Protein AF-A0A1H1TU53-F1 (afdb_monomer_lite)

Secondary structure (DSSP, 8-state):
--------SSSSSSS-----HHHHHHHHHHHHHHHHHT-----SPEEEEEEE---EEEEE-TTS-EEEEEGGG--HHHHHHH--EEEEEEEEEEEPTTS-EEEES--BPPTT-EEEEEEEEEEEEEEEEEETTEEEEEEEEEEEEEEEEEEEESSS--BTT-HHHHHHHHHTTSEEEEEEEEEESEE-HHHHHH-PPPEE-SHHHHHHHHHHHHHHHHHTSSTT-EE--EEEEEEE--SS----------S---GGGS---TT--SS-SS---SSHHHHHHHHHHHHHHHHHHHTT-HHHHHHHHHHHHHH-TTS--HHHHHHHHHTHHHHTSTT-THHHHHHHHHHHHHGGGS-HHHHHHHHH-

Structure (mmCIF, N/CA/C/O backbone):
data_AF-A0A1H1TU53-F1
#
_entry.id   AF-A0A1H1TU53-F1
#
loop_
_atom_site.group_PDB
_atom_site.id
_atom_site.type_symbol
_atom_site.label_atom_id
_atom_site.label_alt_id
_atom_site.label_comp_id
_atom_site.label_asym_id
_atom_site.label_entity_id
_atom_site.label_seq_id
_atom_site.pdbx_PDB_ins_code
_atom_site.Cartn_x
_atom_site.Cartn_y
_atom_site.Cartn_z
_atom_site.occupancy
_atom_site.B_iso_or_equiv
_atom_site.auth_seq_id
_atom_site.auth_comp_id
_atom_site.auth_asym_id
_atom_site.auth_atom_id
_atom_site.pdbx_PDB_model_num
ATOM 1 N N . MET A 1 1 ? -52.330 48.643 56.976 1.00 35.38 1 MET A N 1
ATOM 2 C CA . MET A 1 1 ? -51.936 49.938 56.385 1.00 35.38 1 MET A CA 1
ATOM 3 C C . MET A 1 1 ? -50.598 49.732 55.679 1.00 35.38 1 MET A C 1
ATOM 5 O O . MET A 1 1 ? -49.654 49.400 56.372 1.00 35.38 1 MET A O 1
ATOM 9 N N . LYS A 1 2 ? -50.580 49.863 54.337 1.00 38.69 2 LYS A N 1
ATOM 10 C CA . LYS A 1 2 ? -49.426 49.897 53.396 1.00 38.69 2 LYS A CA 1
ATOM 11 C C . LYS A 1 2 ? -48.473 48.678 53.421 1.00 38.69 2 LYS A C 1
ATOM 13 O O . LYS A 1 2 ? -47.707 48.522 54.353 1.00 38.69 2 LYS A O 1
ATOM 18 N N . VAL A 1 3 ? -48.587 47.684 52.532 1.00 36.22 3 VAL A N 1
ATOM 19 C CA . VAL A 1 3 ? -48.431 47.655 51.053 1.00 36.22 3 VAL A CA 1
ATOM 20 C C . VAL A 1 3 ? -46.979 47.840 50.589 1.00 36.22 3 VAL A C 1
ATOM 22 O O . VAL A 1 3 ? -46.420 48.921 50.713 1.00 36.22 3 VAL A O 1
ATOM 25 N N . SER A 1 4 ? -46.492 46.772 49.946 1.00 40.59 4 SER A N 1
ATOM 26 C CA . SER A 1 4 ? -45.508 46.718 48.858 1.00 40.59 4 SER A CA 1
ATOM 27 C C . SER A 1 4 ? -44.054 47.085 49.162 1.00 40.59 4 SER A C 1
ATOM 29 O O . SER A 1 4 ? -43.669 48.243 49.094 1.00 40.59 4 SER A O 1
ATOM 31 N N . ASN A 1 5 ? -43.223 46.050 49.306 1.00 36.94 5 ASN A N 1
ATOM 32 C CA . ASN A 1 5 ? -41.992 45.949 48.523 1.00 36.94 5 ASN A CA 1
ATOM 33 C C . ASN A 1 5 ? -41.773 44.486 48.129 1.00 36.94 5 ASN A C 1
ATOM 35 O O . ASN A 1 5 ? -41.249 43.665 48.878 1.00 36.94 5 ASN A O 1
ATOM 39 N N . TYR A 1 6 ? -42.287 44.204 46.934 1.00 37.59 6 TYR A N 1
ATOM 40 C CA . TYR A 1 6 ? -42.022 43.049 46.093 1.00 37.59 6 TYR A CA 1
ATOM 41 C C . TYR A 1 6 ? -40.504 42.773 46.034 1.00 37.59 6 TYR A C 1
ATOM 43 O O . TYR A 1 6 ? -39.703 43.689 45.887 1.00 37.59 6 TYR A O 1
ATOM 51 N N . LEU A 1 7 ? -40.050 41.541 46.267 1.00 37.34 7 LEU A N 1
ATOM 52 C CA . LEU A 1 7 ? -40.177 40.433 45.313 1.00 37.34 7 LEU A CA 1
ATOM 53 C C . LEU A 1 7 ? -39.449 40.758 43.991 1.00 37.34 7 LEU A C 1
ATOM 55 O O . LEU A 1 7 ? -40.060 40.763 42.928 1.00 37.34 7 LEU A O 1
ATOM 59 N N . LEU A 1 8 ? -38.149 41.076 44.052 1.00 37.06 8 LEU A N 1
ATOM 60 C CA . LEU A 1 8 ? -37.332 41.244 42.841 1.00 37.06 8 LEU A CA 1
ATOM 61 C C . LEU A 1 8 ? -35.862 40.812 42.978 1.00 37.06 8 LEU A C 1
ATOM 63 O O . LEU A 1 8 ? -35.022 41.309 42.237 1.00 37.06 8 LEU A O 1
ATOM 67 N N . LEU A 1 9 ? -35.509 39.904 43.897 1.00 34.53 9 LEU A N 1
ATOM 68 C CA . LEU A 1 9 ? -34.105 39.467 43.998 1.00 34.53 9 LEU A CA 1
ATOM 69 C C . LEU A 1 9 ? -33.881 38.000 44.405 1.00 34.53 9 LEU A C 1
ATOM 71 O O . LEU A 1 9 ? -32.812 37.662 44.897 1.00 34.53 9 LEU A O 1
ATOM 75 N N . ILE A 1 10 ? -34.862 37.113 44.191 1.00 38.19 10 ILE A N 1
ATOM 76 C CA . ILE A 1 10 ? -34.692 35.651 44.364 1.00 38.19 10 ILE A CA 1
ATOM 77 C C . ILE A 1 10 ? -35.381 34.895 43.210 1.00 38.19 10 ILE A C 1
ATOM 79 O O . ILE A 1 10 ? -36.158 33.976 43.424 1.00 38.19 10 ILE A O 1
ATOM 83 N N . CYS A 1 11 ? -35.140 35.314 41.961 1.00 33.88 11 CYS A N 1
ATOM 84 C CA . CYS A 1 11 ? -35.613 34.587 40.767 1.00 33.88 11 CYS A CA 1
ATOM 85 C C . CYS A 1 11 ? -34.622 34.580 39.584 1.00 33.88 11 CYS A C 1
ATOM 87 O O . CYS A 1 11 ? -35.011 34.239 38.475 1.00 33.88 11 CYS A O 1
ATOM 89 N N . LEU A 1 12 ? -33.341 34.922 39.783 1.00 36.09 12 LEU A N 1
ATOM 90 C CA . LEU A 1 12 ? -32.371 35.049 38.676 1.00 36.09 12 LEU A CA 1
ATOM 91 C C . LEU A 1 12 ? -31.122 34.156 38.783 1.00 36.09 12 LEU A C 1
ATOM 93 O O . LEU A 1 12 ? -30.101 34.455 38.178 1.00 36.09 12 LEU A O 1
ATOM 97 N N . LEU A 1 13 ? -31.202 33.026 39.493 1.00 33.31 13 LEU A N 1
ATOM 98 C CA . LEU A 1 13 ? -30.146 31.994 39.454 1.00 33.31 13 LEU A CA 1
ATOM 99 C C . LEU A 1 13 ? -30.653 30.587 39.096 1.00 33.31 13 LEU A C 1
ATOM 101 O O . LEU A 1 13 ? -29.908 29.620 39.194 1.00 33.31 13 LEU A O 1
ATOM 105 N N . PHE A 1 14 ? -31.892 30.471 38.609 1.00 40.78 14 PHE A N 1
ATOM 106 C CA . PHE A 1 14 ? -32.462 29.209 38.123 1.00 40.78 14 PHE A CA 1
ATOM 107 C C . PHE A 1 14 ? -33.013 29.323 36.701 1.00 40.78 14 PHE A C 1
ATOM 109 O O . PHE A 1 14 ? -34.122 28.886 36.424 1.00 40.78 14 PHE A O 1
ATOM 116 N N . THR A 1 15 ? -32.232 29.863 35.766 1.00 34.25 15 THR A N 1
ATOM 117 C CA . THR A 1 15 ? -32.489 29.612 34.342 1.00 34.25 15 THR A CA 1
ATOM 118 C C . THR A 1 15 ? -31.195 29.553 33.544 1.00 34.25 15 THR A C 1
ATOM 120 O O . THR A 1 15 ? -30.488 30.545 33.410 1.00 34.25 15 THR A O 1
ATOM 123 N N . ALA A 1 16 ? -30.994 28.387 32.929 1.00 32.09 16 ALA A N 1
ATOM 124 C CA . ALA A 1 16 ? -30.308 28.202 31.656 1.00 32.09 16 ALA A CA 1
ATOM 125 C C . ALA A 1 16 ? -28.767 28.240 31.631 1.00 32.09 16 ALA A C 1
ATOM 127 O O . ALA A 1 16 ? -28.181 28.934 30.809 1.00 32.09 16 ALA A O 1
ATOM 128 N N . CYS A 1 17 ? -28.117 27.299 32.323 1.00 28.28 17 CYS A N 1
ATOM 129 C CA . CYS A 1 17 ? -27.159 26.475 31.576 1.00 28.28 17 CYS A CA 1
ATOM 130 C C . CYS A 1 17 ? -27.985 25.437 30.813 1.00 28.28 17 CYS A C 1
ATOM 132 O O . CYS A 1 17 ? -28.323 24.373 31.330 1.00 28.28 17 CYS A O 1
ATOM 134 N N . LYS A 1 18 ? -28.416 25.805 29.601 1.00 33.94 18 LYS A N 1
ATOM 135 C CA . LYS A 1 18 ? -28.985 24.841 28.664 1.00 33.94 18 LYS A CA 1
ATOM 136 C C . LYS A 1 18 ? -27.944 23.746 28.455 1.00 33.94 18 LYS A C 1
ATOM 138 O O . LYS A 1 18 ? -26.827 24.008 28.022 1.00 33.94 18 LYS A O 1
ATOM 143 N N . ILE A 1 19 ? -28.365 22.519 28.726 1.00 36.88 19 ILE A N 1
ATOM 144 C CA . ILE A 1 19 ? -27.787 21.268 28.236 1.00 36.88 19 ILE A CA 1
ATOM 145 C C . ILE A 1 19 ? -27.957 21.263 26.702 1.00 36.88 19 ILE A C 1
ATOM 147 O O . ILE A 1 19 ? -28.770 20.528 26.153 1.00 36.88 19 ILE A O 1
ATOM 151 N N . SER A 1 20 ? -27.281 22.173 25.994 1.00 35.00 20 SER A N 1
ATOM 152 C CA . SER A 1 20 ? -27.392 22.330 24.535 1.00 35.00 20 SER A CA 1
ATOM 153 C C . SER A 1 20 ? -26.190 21.797 23.761 1.00 35.00 20 SER A C 1
ATOM 155 O O . SER A 1 20 ? -26.293 21.678 22.544 1.00 35.00 20 SER A O 1
ATOM 157 N N . ASP A 1 21 ? -25.105 21.403 24.433 1.00 36.72 21 ASP A N 1
ATOM 158 C CA . ASP A 1 21 ? -23.928 20.841 23.752 1.00 36.72 21 ASP A CA 1
ATOM 159 C C . ASP A 1 21 ? -23.977 19.319 23.570 1.00 36.72 21 ASP A C 1
ATOM 161 O O . ASP A 1 21 ? -23.420 18.809 22.600 1.00 36.72 21 ASP A O 1
ATOM 165 N N . LEU A 1 22 ? -24.710 18.571 24.406 1.00 35.25 22 LEU A N 1
ATOM 166 C CA . LEU A 1 22 ? -24.886 17.128 24.169 1.00 35.25 22 LEU A CA 1
ATOM 167 C C . LEU A 1 22 ? -25.863 16.830 23.018 1.00 35.25 22 LEU A C 1
ATOM 169 O O . LEU A 1 22 ? -25.665 15.866 22.283 1.00 35.25 22 LEU A O 1
ATOM 173 N N . GLY A 1 23 ? -26.907 17.650 22.844 1.00 35.22 23 GLY A N 1
ATOM 174 C CA . GLY A 1 23 ? -27.915 17.462 21.793 1.00 35.22 23 GLY A CA 1
ATOM 175 C C . GLY A 1 23 ? -27.411 17.854 20.404 1.00 35.22 23 GLY A C 1
ATOM 176 O O . GLY A 1 23 ? -27.584 17.094 19.456 1.00 35.22 23 GLY A O 1
ATOM 177 N N . LYS A 1 24 ? -26.708 18.992 20.298 1.00 38.12 24 LYS A N 1
ATOM 178 C CA . LYS A 1 24 ? -26.148 19.464 19.024 1.00 38.12 24 LYS A CA 1
ATOM 179 C C . LYS A 1 24 ? -25.066 18.539 18.482 1.00 38.12 24 LYS A C 1
ATOM 181 O O . LYS A 1 24 ? -25.071 18.263 17.288 1.00 38.12 24 LYS A O 1
ATOM 186 N N . ASN A 1 25 ? -24.178 18.020 19.333 1.00 45.41 25 ASN A N 1
ATOM 187 C CA . ASN A 1 25 ? -23.147 17.078 18.890 1.00 45.41 25 ASN A CA 1
ATOM 188 C C . ASN A 1 25 ? -23.748 15.751 18.431 1.00 45.41 25 ASN A C 1
ATOM 190 O O . ASN A 1 25 ? -23.282 15.182 17.452 1.00 45.41 25 ASN A O 1
ATOM 194 N N . LYS A 1 26 ? -24.809 15.273 19.090 1.00 43.31 26 LYS A N 1
ATOM 195 C CA . LYS A 1 26 ? -25.491 14.043 18.683 1.00 43.31 26 LYS A CA 1
ATOM 196 C C . LYS A 1 26 ? -26.173 14.193 17.322 1.00 43.31 26 LYS A C 1
ATOM 198 O O . LYS A 1 26 ? -25.959 13.356 16.461 1.00 43.31 26 LYS A O 1
ATOM 203 N N . GLU A 1 27 ? -26.897 15.288 17.108 1.00 45.22 27 GLU A N 1
ATOM 204 C CA . GLU A 1 27 ? -27.596 15.573 15.848 1.00 45.22 27 GLU A CA 1
ATOM 205 C C . GLU A 1 27 ? -26.614 15.884 14.699 1.00 45.22 27 GLU A C 1
ATOM 207 O O . GLU A 1 27 ? -26.811 15.453 13.566 1.00 45.22 27 GLU A O 1
ATOM 212 N N . THR A 1 28 ? -25.496 16.560 14.994 1.00 52.59 28 THR A N 1
ATOM 213 C CA . THR A 1 28 ? -24.420 16.818 14.017 1.00 52.59 28 THR A CA 1
ATOM 214 C C . THR A 1 28 ? -23.680 15.531 13.650 1.00 52.59 28 THR A C 1
ATOM 216 O O . THR A 1 28 ? -23.445 15.280 12.473 1.00 52.59 28 THR A O 1
ATOM 219 N N . ASN A 1 29 ? -23.367 14.678 14.630 1.00 48.69 29 ASN A N 1
ATOM 220 C CA . ASN A 1 29 ? -22.737 13.381 14.383 1.00 48.69 29 ASN A CA 1
ATOM 221 C C . ASN A 1 29 ? -23.677 12.438 13.627 1.00 48.69 29 ASN A C 1
ATOM 223 O O . ASN A 1 29 ? -23.231 11.773 12.702 1.00 48.69 29 ASN A O 1
ATOM 227 N N . GLU A 1 30 ? -24.967 12.398 13.971 1.00 53.59 30 GLU A N 1
ATOM 228 C CA . GLU A 1 30 ? -25.973 11.615 13.244 1.00 53.59 30 GLU A CA 1
ATOM 229 C C . GLU A 1 30 ? -26.106 12.088 11.786 1.00 53.59 30 GLU A C 1
ATOM 231 O O . GLU A 1 30 ? -26.095 11.247 10.891 1.00 53.59 30 GLU A O 1
ATOM 236 N N . ARG A 1 31 ? -26.095 13.404 11.521 1.00 51.16 31 ARG A N 1
ATOM 237 C CA . ARG A 1 31 ? -26.086 13.955 10.150 1.00 51.16 31 ARG A CA 1
ATOM 238 C C . ARG A 1 31 ? -24.804 13.643 9.378 1.00 51.16 31 ARG A C 1
ATOM 240 O O . ARG A 1 31 ? -24.892 13.218 8.234 1.00 51.16 31 ARG A O 1
ATOM 247 N N . ILE A 1 32 ? -23.628 13.780 9.996 1.00 51.81 32 ILE A N 1
ATOM 248 C CA . ILE A 1 32 ? -22.341 13.394 9.385 1.00 51.81 32 ILE A CA 1
ATOM 249 C C . ILE A 1 32 ? -22.321 11.886 9.073 1.00 51.81 32 ILE A C 1
ATOM 251 O O . ILE A 1 32 ? -21.794 11.464 8.046 1.00 51.81 32 ILE A O 1
ATOM 255 N N . LEU A 1 33 ? -22.927 11.059 9.931 1.00 49.84 33 LEU A N 1
ATOM 256 C CA . LEU A 1 33 ? -23.045 9.611 9.740 1.00 49.84 33 LEU A CA 1
ATOM 257 C C . LEU A 1 33 ? -24.066 9.237 8.651 1.00 49.84 33 LEU A C 1
ATOM 259 O O . LEU A 1 33 ? -23.836 8.274 7.917 1.00 49.84 33 LEU A O 1
ATOM 263 N N . GLU A 1 34 ? -25.168 9.977 8.517 1.00 49.62 34 GLU A N 1
ATOM 264 C CA . GLU A 1 34 ? -26.114 9.842 7.401 1.00 49.62 34 GLU A CA 1
ATOM 265 C C . GLU A 1 34 ? -25.482 10.268 6.071 1.00 49.62 34 GLU A C 1
ATOM 267 O O . GLU A 1 34 ? -25.544 9.508 5.105 1.00 49.62 34 GLU A O 1
ATOM 272 N N . GLU A 1 35 ? -24.780 11.405 6.041 1.00 44.88 35 GLU A N 1
ATOM 273 C CA . GLU A 1 35 ? -24.018 11.870 4.875 1.00 44.88 35 GLU A CA 1
ATOM 274 C C . GLU A 1 35 ? -22.863 10.912 4.520 1.00 44.88 35 GLU A C 1
ATOM 276 O O . GLU A 1 35 ? -22.517 10.740 3.349 1.00 44.88 35 GLU A O 1
ATOM 281 N N . ALA A 1 36 ? -22.311 10.189 5.494 1.00 39.53 36 ALA A N 1
ATOM 282 C CA . ALA A 1 36 ? -21.305 9.162 5.245 1.00 39.53 36 ALA A CA 1
ATOM 283 C C . ALA A 1 36 ? -21.837 7.848 4.692 1.00 39.53 36 ALA A C 1
ATOM 285 O O . ALA A 1 36 ? -21.137 7.208 3.908 1.00 39.53 36 ALA A O 1
ATOM 286 N N . LYS A 1 37 ? -23.077 7.458 5.017 1.00 40.56 37 LYS A N 1
ATOM 287 C CA . LYS A 1 37 ? -23.748 6.351 4.312 1.00 40.56 37 LYS A CA 1
ATOM 288 C C . LYS A 1 37 ? -23.890 6.647 2.814 1.00 40.56 37 LYS A C 1
ATOM 290 O O . LYS A 1 37 ? -23.933 5.714 2.015 1.00 40.56 37 LYS A O 1
ATOM 295 N N . THR A 1 38 ? -23.917 7.924 2.422 1.00 33.91 38 THR A N 1
ATOM 296 C CA . THR A 1 38 ? -23.906 8.359 1.016 1.00 33.91 38 THR A CA 1
ATOM 297 C C . THR A 1 38 ? -22.529 8.333 0.340 1.00 33.91 38 THR A C 1
ATOM 299 O O . THR A 1 38 ? -22.475 8.417 -0.887 1.00 33.91 38 THR A O 1
ATOM 302 N N . TYR A 1 39 ? -21.423 8.088 1.056 1.00 37.84 39 TYR A N 1
ATOM 303 C CA . TYR A 1 39 ? -20.133 7.770 0.429 1.00 37.84 39 TYR A CA 1
ATOM 304 C C . TYR A 1 39 ? -20.067 6.282 0.065 1.00 37.84 39 TYR A C 1
ATOM 306 O O . TYR A 1 39 ? -19.397 5.478 0.707 1.00 37.84 39 TYR A O 1
ATOM 314 N N . LYS A 1 40 ? -20.731 5.922 -1.037 1.00 41.97 40 LYS A N 1
ATOM 315 C CA . LYS A 1 40 ? -20.676 4.591 -1.676 1.00 41.97 40 LYS A CA 1
ATOM 316 C C . LYS A 1 40 ? -19.281 4.176 -2.186 1.00 41.97 40 LYS A C 1
ATOM 318 O O . LYS A 1 40 ? -19.138 3.074 -2.704 1.00 41.97 40 LYS A O 1
ATOM 323 N N . ASN A 1 41 ? -18.269 5.034 -2.039 1.00 42.66 41 ASN A N 1
ATOM 324 C CA . ASN A 1 41 ? -16.966 4.907 -2.683 1.00 42.66 41 ASN A CA 1
ATOM 325 C C . ASN A 1 41 ? -15.839 5.043 -1.646 1.00 42.66 41 ASN A C 1
ATOM 327 O O . ASN A 1 41 ? -15.214 6.100 -1.533 1.00 42.66 41 ASN A O 1
ATOM 331 N N . PHE A 1 42 ? -15.543 3.982 -0.889 1.00 50.44 42 PHE A N 1
ATOM 332 C CA . PHE A 1 42 ? -14.233 3.882 -0.245 1.00 50.44 42 PHE A CA 1
ATOM 333 C C . PHE A 1 42 ? -13.173 3.830 -1.358 1.00 50.44 42 PHE A C 1
ATOM 335 O O . PHE A 1 42 ? -13.062 2.850 -2.086 1.00 50.44 42 PHE A O 1
ATOM 342 N N . ARG A 1 43 ? -12.428 4.928 -1.546 1.00 56.34 43 ARG A N 1
ATOM 343 C CA . ARG A 1 43 ? -11.408 5.072 -2.609 1.00 56.34 43 ARG A CA 1
ATOM 344 C C . ARG A 1 43 ? -10.002 4.645 -2.164 1.00 56.34 43 ARG A C 1
ATOM 346 O O . ARG A 1 43 ? -9.029 4.872 -2.891 1.00 56.34 43 ARG A O 1
ATOM 353 N N . GLY A 1 44 ? -9.892 4.075 -0.965 1.00 69.38 44 GLY A N 1
ATOM 354 C CA . GLY A 1 44 ? -8.648 3.591 -0.375 1.00 69.38 44 GLY A CA 1
ATOM 355 C C . GLY A 1 44 ? -8.294 2.167 -0.804 1.00 69.38 44 GLY A C 1
ATOM 356 O O . GLY A 1 44 ? -8.997 1.537 -1.588 1.00 69.38 44 GLY A O 1
ATOM 357 N N . TYR A 1 45 ? -7.173 1.665 -0.291 1.00 82.19 45 TYR A N 1
ATOM 358 C CA . TYR A 1 45 ? -6.833 0.247 -0.396 1.00 82.19 45 TYR A CA 1
ATOM 359 C C . TYR A 1 45 ? -7.605 -0.538 0.662 1.00 82.19 45 TYR A C 1
ATOM 361 O O . TYR A 1 45 ? -7.578 -0.176 1.835 1.00 82.19 45 TYR A O 1
ATOM 369 N N . GLU A 1 46 ? -8.269 -1.606 0.244 1.00 86.00 46 GLU A N 1
ATOM 370 C CA . GLU A 1 46 ? -8.955 -2.547 1.120 1.00 86.00 46 GLU A CA 1
ATOM 371 C C . GLU A 1 46 ? -7.964 -3.632 1.562 1.00 86.00 46 GLU A C 1
ATOM 373 O O . GLU A 1 46 ? -7.294 -4.230 0.708 1.00 86.00 46 GLU A O 1
ATOM 378 N N . PRO A 1 47 ? -7.836 -3.903 2.871 1.00 88.94 47 PRO A N 1
ATOM 379 C CA . PRO A 1 47 ? -7.006 -4.995 3.351 1.00 88.94 47 PRO A CA 1
ATOM 380 C C . PRO A 1 47 ? -7.608 -6.329 2.904 1.00 88.94 47 PRO A C 1
ATOM 382 O O . PRO A 1 47 ? -8.814 -6.548 3.019 1.00 88.94 47 PRO A O 1
ATOM 385 N N . VAL A 1 48 ? -6.759 -7.230 2.416 1.00 90.19 48 VAL A N 1
ATOM 386 C CA . VAL A 1 48 ? -7.137 -8.602 2.050 1.00 90.19 48 VAL A CA 1
ATOM 387 C C . VAL A 1 48 ? -6.364 -9.590 2.889 1.00 90.19 48 VAL A C 1
ATOM 389 O O . VAL A 1 48 ? -5.277 -9.261 3.369 1.00 90.19 48 VAL A O 1
ATOM 392 N N . ASP A 1 49 ? -6.902 -10.794 3.049 1.00 89.75 49 ASP A N 1
ATOM 393 C CA . ASP A 1 49 ? -6.155 -11.869 3.690 1.00 89.75 49 ASP A CA 1
ATOM 394 C C . ASP A 1 49 ? -4.836 -12.083 2.928 1.00 89.75 49 ASP A C 1
ATOM 396 O O . ASP A 1 49 ? -4.854 -12.116 1.691 1.00 89.75 49 ASP A O 1
ATOM 400 N N . PRO A 1 50 ? -3.690 -12.150 3.626 1.00 90.19 50 PRO A N 1
ATOM 401 C CA . PRO A 1 50 ? -2.401 -12.218 2.961 1.00 90.19 50 PRO A CA 1
ATOM 402 C C . PRO A 1 50 ? -2.258 -13.481 2.115 1.00 90.19 50 PRO A C 1
ATOM 404 O O . PRO A 1 50 ? -2.469 -14.595 2.593 1.00 90.19 50 PRO A O 1
ATOM 407 N N . VAL A 1 51 ? -1.862 -13.302 0.857 1.00 89.06 51 VAL A N 1
ATOM 408 C CA . VAL A 1 51 ? -1.588 -14.401 -0.079 1.00 89.06 51 VAL A CA 1
ATOM 409 C C . VAL A 1 51 ? -0.197 -14.221 -0.670 1.00 89.06 51 VAL A C 1
ATOM 411 O O . VAL A 1 51 ? 0.226 -13.092 -0.928 1.00 89.06 51 VAL A O 1
ATOM 414 N N . GLU A 1 52 ? 0.524 -15.325 -0.877 1.00 83.19 52 GLU A N 1
ATOM 415 C CA . GLU A 1 52 ? 1.838 -15.303 -1.524 1.00 83.19 52 GLU A CA 1
ATOM 416 C C . GLU A 1 52 ? 1.786 -14.602 -2.884 1.00 83.19 52 GLU A C 1
ATOM 418 O O . GLU A 1 52 ? 0.854 -14.772 -3.672 1.00 83.19 52 GLU A O 1
ATOM 423 N N . PHE A 1 53 ? 2.798 -13.777 -3.142 1.00 85.12 53 PHE A N 1
ATOM 424 C CA . PHE A 1 53 ? 2.969 -13.123 -4.426 1.00 85.12 53 PHE A CA 1
ATOM 425 C C . PHE A 1 53 ? 3.965 -13.919 -5.273 1.00 85.12 53 PHE A C 1
ATOM 427 O O . PHE A 1 53 ? 5.148 -13.990 -4.945 1.00 85.12 53 PHE A O 1
ATOM 434 N N . GLU A 1 54 ? 3.471 -14.517 -6.357 1.00 77.75 54 GLU A N 1
ATOM 435 C CA . GLU A 1 54 ? 4.239 -15.441 -7.205 1.00 77.75 54 GLU A CA 1
ATOM 436 C C . GLU A 1 54 ? 4.652 -14.844 -8.560 1.00 77.75 54 GLU A C 1
ATOM 438 O O . GLU A 1 54 ? 5.190 -15.554 -9.408 1.00 77.75 54 GLU A O 1
ATOM 443 N N . ASP A 1 55 ? 4.417 -13.547 -8.793 1.00 76.50 55 ASP A N 1
ATOM 444 C CA . ASP A 1 55 ? 4.761 -12.944 -10.082 1.00 76.50 55 ASP A CA 1
ATOM 445 C C . ASP A 1 55 ? 6.269 -12.649 -10.174 1.00 76.50 55 ASP A C 1
ATOM 447 O O . ASP A 1 55 ? 6.960 -12.375 -9.185 1.00 76.50 55 ASP A O 1
ATOM 451 N N . LYS A 1 56 ? 6.778 -12.652 -11.408 1.00 76.81 56 LYS A N 1
ATOM 452 C CA . LYS A 1 56 ? 8.137 -12.198 -11.712 1.00 76.81 56 LYS A CA 1
ATOM 453 C C . LYS A 1 56 ? 8.198 -10.674 -11.693 1.00 76.81 56 LYS A C 1
ATOM 455 O O . LYS A 1 56 ? 7.282 -10.012 -12.179 1.00 76.81 56 LYS A O 1
ATOM 460 N N . ILE A 1 57 ? 9.300 -10.127 -11.192 1.00 77.62 57 ILE A N 1
ATOM 461 C CA . ILE A 1 57 ? 9.532 -8.684 -11.125 1.00 77.62 57 ILE A CA 1
ATOM 462 C C . ILE A 1 57 ? 10.780 -8.283 -11.910 1.00 77.62 57 ILE A C 1
ATOM 464 O O . ILE A 1 57 ? 11.707 -9.076 -12.088 1.00 77.62 57 ILE A O 1
ATOM 468 N N . LEU A 1 58 ? 10.784 -7.043 -12.391 1.00 72.50 58 LEU A N 1
ATOM 469 C CA . LEU A 1 58 ? 11.940 -6.427 -13.030 1.00 72.50 58 LEU A CA 1
ATOM 470 C C . LEU A 1 58 ? 12.855 -5.851 -11.947 1.00 72.50 58 LEU A C 1
ATOM 472 O O . LEU A 1 58 ? 12.395 -5.079 -11.106 1.00 72.50 58 LEU A O 1
ATOM 476 N N . ILE A 1 59 ? 14.132 -6.220 -11.973 1.00 72.19 59 ILE A N 1
ATOM 477 C CA . ILE A 1 59 ? 15.162 -5.694 -11.072 1.00 72.19 59 ILE A CA 1
ATOM 478 C C . ILE A 1 59 ? 16.354 -5.190 -11.884 1.00 72.19 59 ILE A C 1
ATOM 480 O O . ILE A 1 59 ? 16.689 -5.764 -12.920 1.00 72.19 59 ILE A O 1
ATOM 484 N N . ALA A 1 60 ? 16.995 -4.121 -11.417 1.00 69.00 60 ALA A N 1
ATOM 485 C CA . ALA A 1 60 ? 18.276 -3.680 -11.953 1.00 69.00 60 ALA A CA 1
ATOM 486 C C . ALA A 1 60 ? 19.394 -4.531 -11.336 1.00 69.00 60 ALA A C 1
ATOM 488 O O . ALA A 1 60 ? 19.415 -4.722 -10.121 1.00 69.00 60 ALA A O 1
ATOM 489 N N . ASN A 1 61 ? 20.291 -5.061 -12.163 1.00 66.94 61 ASN A N 1
ATOM 490 C CA . ASN A 1 61 ? 21.478 -5.771 -11.695 1.00 66.94 61 ASN A CA 1
ATOM 491 C C . ASN A 1 61 ? 22.658 -4.804 -11.469 1.00 66.94 61 ASN A C 1
ATOM 493 O O . ASN A 1 61 ? 22.614 -3.642 -11.875 1.00 66.94 61 ASN A O 1
ATOM 497 N N . ASP A 1 62 ? 23.751 -5.312 -10.895 1.00 63.66 62 ASP A N 1
ATOM 498 C CA . ASP A 1 62 ? 24.985 -4.552 -10.609 1.00 63.66 62 ASP A CA 1
ATOM 499 C C . ASP A 1 62 ? 25.686 -3.983 -11.863 1.00 63.66 62 ASP A C 1
ATOM 501 O O . ASP A 1 62 ? 26.657 -3.237 -11.765 1.00 63.66 62 ASP A O 1
ATOM 505 N N . GLN A 1 63 ? 25.213 -4.349 -13.0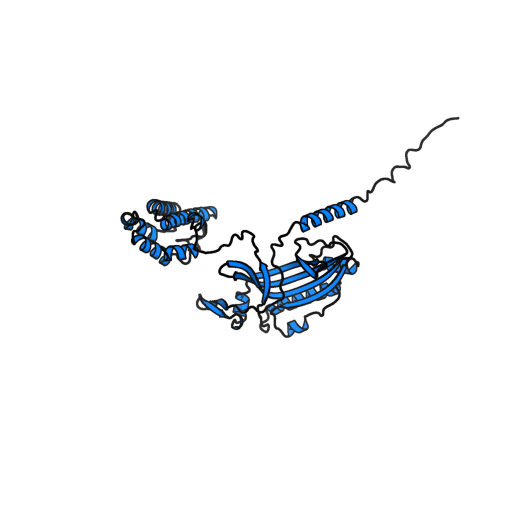56 1.00 66.81 63 GLN A N 1
ATOM 506 C CA . GLN A 1 63 ? 25.708 -3.902 -14.361 1.00 66.81 63 GLN A CA 1
ATOM 507 C C . GLN A 1 63 ? 24.726 -2.921 -15.028 1.00 66.81 63 GLN A C 1
ATOM 509 O O . GLN A 1 63 ? 24.775 -2.733 -16.244 1.00 66.81 63 GLN A O 1
ATOM 514 N N . ASN A 1 64 ? 23.806 -2.328 -14.256 1.00 63.72 64 ASN A N 1
ATOM 515 C CA . ASN A 1 64 ? 22.754 -1.409 -14.708 1.00 63.72 64 ASN A CA 1
ATOM 516 C C . ASN A 1 64 ? 21.820 -1.976 -15.798 1.00 63.72 64 ASN A C 1
ATOM 518 O O . ASN A 1 64 ? 21.162 -1.226 -16.514 1.00 63.72 64 ASN A O 1
ATOM 522 N N . SER A 1 65 ? 21.724 -3.298 -15.923 1.00 63.62 65 SER A N 1
ATOM 523 C CA . SER A 1 65 ? 20.797 -3.971 -16.836 1.00 63.62 65 SER A CA 1
ATOM 524 C C . SER A 1 65 ? 19.538 -4.418 -16.090 1.00 63.62 65 SER A C 1
ATOM 526 O O . SER A 1 65 ? 19.614 -4.893 -14.956 1.00 63.62 65 SER A O 1
ATOM 528 N N . ILE A 1 66 ? 18.370 -4.299 -16.725 1.00 73.75 66 ILE A N 1
ATOM 529 C CA . ILE A 1 66 ? 17.098 -4.761 -16.154 1.00 73.75 66 ILE A CA 1
ATOM 530 C C . ILE A 1 66 ? 16.914 -6.247 -16.475 1.00 73.75 66 ILE A C 1
ATOM 532 O O . ILE A 1 66 ? 16.898 -6.640 -17.641 1.00 73.75 66 ILE A O 1
ATOM 536 N N . ILE A 1 67 ? 16.732 -7.073 -15.445 1.00 78.25 67 ILE A N 1
ATOM 537 C CA . ILE A 1 67 ? 16.464 -8.509 -15.576 1.00 78.25 67 ILE A CA 1
ATOM 538 C C . ILE A 1 67 ? 15.127 -8.877 -14.930 1.00 78.25 67 ILE A C 1
ATOM 540 O O . ILE A 1 67 ? 14.717 -8.301 -13.924 1.00 78.25 67 ILE A O 1
ATOM 544 N N . LEU A 1 68 ? 14.441 -9.865 -15.507 1.00 79.12 68 LEU A N 1
ATOM 545 C CA . LEU A 1 68 ? 13.204 -10.415 -14.959 1.00 79.12 68 LEU A CA 1
ATOM 546 C C . LEU A 1 68 ? 13.533 -11.585 -14.023 1.00 79.12 68 LEU A C 1
ATOM 548 O O . LEU A 1 68 ? 14.076 -12.598 -14.469 1.00 79.12 68 LEU A O 1
ATOM 552 N N . LYS A 1 69 ? 13.175 -11.472 -12.743 1.00 81.06 69 LYS A N 1
ATOM 553 C CA . LYS A 1 69 ? 13.477 -12.479 -11.718 1.00 81.06 69 LYS A CA 1
ATOM 554 C C . LYS A 1 69 ? 12.228 -12.868 -10.932 1.00 81.06 69 LYS A C 1
ATOM 556 O O . LYS A 1 69 ? 11.344 -12.051 -10.690 1.00 81.06 69 LYS A O 1
ATOM 561 N N . ASP A 1 70 ? 12.138 -14.143 -10.570 1.00 83.56 70 ASP A N 1
ATOM 562 C CA . ASP A 1 70 ? 11.077 -14.649 -9.696 1.00 83.56 70 ASP A CA 1
ATOM 563 C C . ASP A 1 70 ? 11.269 -14.110 -8.270 1.00 83.56 70 ASP A C 1
ATOM 565 O O . ASP A 1 70 ? 12.394 -14.117 -7.763 1.00 83.56 70 ASP A O 1
ATOM 569 N N . MET A 1 71 ? 10.182 -13.672 -7.623 1.00 82.00 71 MET A N 1
ATOM 570 C CA . MET A 1 71 ? 10.192 -13.152 -6.251 1.00 82.00 71 MET A CA 1
ATOM 571 C C . MET A 1 71 ? 10.886 -14.107 -5.266 1.00 82.00 71 MET A C 1
ATOM 573 O O . MET A 1 71 ? 11.614 -13.664 -4.380 1.00 82.00 71 MET A O 1
ATOM 577 N N . LYS A 1 72 ? 10.718 -15.424 -5.442 1.00 82.19 72 LYS A N 1
ATOM 578 C CA . LYS A 1 72 ? 11.296 -16.456 -4.563 1.00 82.19 72 LYS A CA 1
ATOM 579 C C . LYS A 1 72 ? 12.815 -16.597 -4.717 1.00 82.19 72 LYS A C 1
ATOM 581 O O . LYS A 1 72 ? 13.456 -17.195 -3.856 1.00 82.19 72 LYS A O 1
ATOM 586 N N . LEU A 1 73 ? 13.389 -16.074 -5.803 1.00 84.88 73 LEU A N 1
ATOM 587 C CA . LEU A 1 73 ? 14.826 -16.129 -6.090 1.00 84.88 73 LEU A CA 1
ATOM 588 C C . LEU A 1 73 ? 15.567 -14.859 -5.670 1.00 84.88 73 LEU A C 1
ATOM 590 O O . LEU A 1 73 ? 16.795 -14.806 -5.791 1.00 84.88 73 LEU A O 1
ATOM 594 N N . LEU A 1 74 ? 14.846 -13.825 -5.236 1.00 85.56 74 LEU A N 1
ATOM 595 C CA . LEU A 1 74 ? 15.458 -12.575 -4.818 1.00 85.56 74 LEU A CA 1
ATOM 596 C C . LEU A 1 74 ? 16.236 -12.761 -3.518 1.00 85.56 74 LEU A C 1
ATOM 598 O O . LEU A 1 74 ? 15.788 -13.427 -2.580 1.00 85.56 74 LEU A O 1
ATOM 602 N N . ASN A 1 75 ? 17.407 -12.142 -3.462 1.00 87.81 75 ASN A N 1
ATOM 603 C CA . ASN A 1 75 ? 18.125 -11.969 -2.219 1.00 87.81 75 ASN A CA 1
ATOM 604 C C . ASN A 1 75 ? 17.459 -10.862 -1.383 1.00 87.81 75 ASN A C 1
ATOM 606 O O . ASN A 1 75 ? 16.559 -10.143 -1.820 1.00 87.81 75 ASN A O 1
ATOM 610 N N . ARG A 1 76 ? 17.903 -10.734 -0.137 1.00 87.62 76 ARG A N 1
ATOM 611 C CA . ARG A 1 76 ? 17.319 -9.802 0.826 1.00 87.62 76 ARG A CA 1
ATOM 612 C C . ARG A 1 76 ? 17.411 -8.336 0.387 1.00 87.62 76 ARG A C 1
ATOM 614 O O . ARG A 1 76 ? 16.444 -7.602 0.575 1.00 87.62 76 ARG A O 1
ATOM 621 N N . GLU A 1 77 ? 18.539 -7.915 -0.171 1.00 87.50 77 GLU A N 1
ATOM 622 C CA . GLU A 1 77 ? 18.752 -6.534 -0.617 1.00 87.50 77 GLU A CA 1
ATOM 623 C C . GLU A 1 77 ? 17.864 -6.201 -1.816 1.00 87.50 77 GLU A C 1
ATOM 625 O O . GLU A 1 77 ? 17.200 -5.168 -1.814 1.00 87.50 77 GLU A O 1
ATOM 630 N N . GLU A 1 78 ? 17.753 -7.121 -2.778 1.00 88.62 78 GLU A N 1
ATOM 631 C CA . GLU A 1 78 ? 16.836 -7.006 -3.915 1.00 88.62 78 GLU A CA 1
ATOM 632 C C . GLU A 1 78 ? 15.375 -6.902 -3.442 1.00 88.62 78 GLU A C 1
ATOM 634 O O . GLU A 1 78 ? 14.629 -6.057 -3.937 1.00 88.62 78 GLU A O 1
ATOM 639 N N . ILE A 1 79 ? 14.962 -7.704 -2.448 1.00 90.31 79 ILE A N 1
ATOM 640 C CA . ILE A 1 79 ? 13.615 -7.600 -1.860 1.00 90.31 79 ILE A CA 1
ATOM 641 C C . ILE A 1 79 ? 13.429 -6.234 -1.199 1.00 90.31 79 ILE A C 1
ATOM 643 O O . ILE A 1 79 ? 12.422 -5.573 -1.432 1.00 90.31 79 ILE A O 1
ATOM 647 N N . LEU A 1 80 ? 14.375 -5.777 -0.378 1.00 90.38 80 LEU A N 1
ATOM 648 C CA . LEU A 1 80 ? 14.257 -4.483 0.298 1.00 90.38 80 LEU A CA 1
ATOM 649 C C . LEU A 1 80 ? 14.248 -3.304 -0.684 1.00 90.38 80 LEU A C 1
ATOM 651 O O . LEU A 1 80 ? 13.513 -2.344 -0.446 1.00 90.38 80 LEU A O 1
ATOM 655 N N . GLY A 1 81 ? 15.013 -3.397 -1.774 1.00 88.44 81 GLY A N 1
ATOM 656 C CA . GLY A 1 81 ? 15.011 -2.435 -2.875 1.00 88.44 81 GLY A CA 1
ATOM 657 C C . GLY A 1 81 ? 13.692 -2.435 -3.646 1.00 88.44 81 GLY A C 1
ATOM 658 O O . GLY A 1 81 ? 13.167 -1.370 -3.963 1.00 88.44 81 GLY A O 1
ATOM 659 N N . PHE A 1 82 ? 13.103 -3.613 -3.876 1.00 88.75 82 PHE A N 1
ATOM 660 C CA . PHE A 1 82 ? 11.763 -3.740 -4.450 1.00 88.75 82 PHE A CA 1
ATOM 661 C C . PHE A 1 82 ? 10.688 -3.128 -3.538 1.00 88.75 82 PHE A C 1
ATOM 663 O O . PHE A 1 82 ? 9.803 -2.414 -4.009 1.00 88.75 82 PHE A O 1
ATOM 670 N N . LEU A 1 83 ? 10.769 -3.360 -2.224 1.00 92.62 83 LEU A N 1
ATOM 671 C CA . LEU A 1 83 ? 9.837 -2.829 -1.224 1.00 92.62 83 LEU A CA 1
ATOM 672 C C . LEU A 1 83 ? 10.165 -1.372 -0.847 1.00 92.62 83 LEU A C 1
ATOM 674 O O . LEU A 1 83 ? 10.452 -1.041 0.310 1.00 92.62 83 LEU A O 1
ATOM 678 N N . ASN A 1 84 ? 10.116 -0.493 -1.842 1.00 88.56 84 ASN A N 1
ATOM 679 C CA . ASN A 1 84 ? 10.544 0.901 -1.746 1.00 88.56 84 ASN A CA 1
ATOM 680 C C . ASN A 1 84 ? 9.554 1.842 -1.038 1.00 88.56 84 ASN A C 1
ATOM 682 O O . ASN A 1 84 ? 9.930 2.965 -0.712 1.00 88.56 84 ASN A O 1
ATOM 686 N N . ASN A 1 85 ? 8.320 1.410 -0.758 1.00 92.56 85 ASN A N 1
ATOM 687 C CA . ASN A 1 85 ? 7.339 2.212 -0.023 1.00 92.56 85 ASN A CA 1
ATOM 688 C C . ASN A 1 85 ? 7.164 1.713 1.408 1.00 92.56 85 ASN A C 1
ATOM 690 O O . ASN A 1 85 ? 7.318 0.529 1.711 1.00 92.56 85 ASN A O 1
ATOM 694 N N . GLU A 1 86 ? 6.750 2.620 2.284 1.00 92.12 86 GLU A N 1
ATOM 695 C CA . GLU A 1 86 ? 6.395 2.316 3.664 1.00 92.12 86 GLU A CA 1
ATOM 696 C C . GLU A 1 86 ? 5.150 3.116 4.054 1.00 92.12 86 GLU A C 1
ATOM 698 O O . GLU A 1 86 ? 4.987 4.267 3.651 1.00 92.12 86 GLU A O 1
ATOM 703 N N . THR A 1 87 ? 4.217 2.510 4.787 1.00 90.19 87 THR A N 1
ATOM 704 C CA . THR A 1 87 ? 3.007 3.212 5.230 1.00 90.19 87 THR A CA 1
ATOM 705 C C . THR A 1 87 ? 2.408 2.591 6.483 1.00 90.19 87 THR A C 1
ATOM 707 O O . THR A 1 87 ? 2.650 1.422 6.792 1.00 90.19 87 THR A O 1
ATOM 710 N N . VAL A 1 88 ? 1.588 3.385 7.169 1.00 87.44 88 VAL A N 1
ATOM 711 C CA . VAL A 1 88 ? 0.612 2.908 8.146 1.00 87.44 88 VAL A CA 1
ATOM 712 C C . VAL A 1 88 ? -0.775 3.230 7.600 1.00 87.44 88 VAL A C 1
ATOM 714 O O . VAL A 1 88 ? -1.046 4.377 7.247 1.00 87.44 88 VAL A O 1
ATOM 717 N N . LEU A 1 89 ? -1.644 2.228 7.503 1.00 86.19 89 LEU A N 1
ATOM 718 C CA . LEU A 1 89 ? -3.003 2.367 6.983 1.00 86.19 89 LEU A CA 1
ATOM 719 C C . LEU A 1 89 ? -4.009 1.885 8.023 1.00 86.19 89 LEU A C 1
ATOM 721 O O . LEU A 1 89 ? -3.870 0.783 8.538 1.00 86.19 89 LEU A O 1
ATOM 725 N N . VAL A 1 90 ? -5.058 2.669 8.268 1.00 86.19 90 VAL A N 1
ATOM 726 C CA . VAL A 1 90 ? -6.216 2.239 9.060 1.00 86.19 90 VAL A CA 1
ATOM 727 C C . VAL A 1 90 ? -7.407 2.058 8.131 1.00 86.19 90 VAL A C 1
ATOM 729 O O . VAL A 1 90 ? -7.748 2.957 7.367 1.00 86.19 90 VAL A O 1
ATOM 732 N N . SER A 1 91 ? -8.036 0.890 8.201 1.00 86.88 91 SER A N 1
ATOM 733 C CA . SER A 1 91 ? -9.248 0.548 7.459 1.00 86.88 91 SER A CA 1
ATOM 734 C C . SER A 1 91 ? -10.338 0.121 8.430 1.00 86.88 91 SER A C 1
ATOM 736 O O . SER A 1 91 ? -10.108 -0.730 9.288 1.00 86.88 91 SER A O 1
ATOM 738 N N . ILE A 1 92 ? -11.529 0.697 8.289 1.00 86.81 92 ILE A N 1
ATOM 739 C CA . ILE A 1 92 ? -12.662 0.442 9.182 1.00 86.81 92 ILE A CA 1
ATOM 740 C C . ILE A 1 92 ? -13.755 -0.243 8.375 1.00 86.81 92 ILE A C 1
ATOM 742 O O . ILE A 1 92 ? -14.381 0.379 7.521 1.00 86.81 92 ILE A O 1
ATOM 746 N N . GLY A 1 93 ? -13.976 -1.526 8.644 1.00 86.44 93 GLY A N 1
ATOM 747 C CA . GLY A 1 93 ? -15.089 -2.290 8.100 1.00 86.44 93 GLY A CA 1
ATOM 748 C C . GLY A 1 93 ? -16.218 -2.397 9.119 1.00 86.44 93 GLY A C 1
ATOM 749 O O . GLY A 1 93 ? -16.005 -2.894 10.220 1.00 86.44 93 GLY A O 1
ATOM 750 N N . GLN A 1 94 ? -17.425 -1.967 8.769 1.00 84.69 94 GLN A N 1
ATOM 751 C CA . GLN A 1 94 ? -18.631 -2.240 9.546 1.00 84.69 94 GLN A CA 1
ATOM 752 C C . GLN A 1 94 ? -19.191 -3.613 9.166 1.00 84.69 94 GLN A C 1
ATOM 754 O O . GLN A 1 94 ? -19.345 -3.907 7.980 1.00 84.69 94 GLN A O 1
ATOM 759 N N . LEU A 1 95 ? -19.508 -4.439 10.165 1.00 82.50 95 LEU A N 1
ATOM 760 C CA . LEU A 1 95 ? -20.193 -5.712 9.957 1.00 82.50 95 LEU A CA 1
ATOM 761 C C . LEU A 1 95 ? -21.699 -5.459 9.852 1.00 82.50 95 LEU A C 1
ATOM 763 O O . LEU A 1 95 ? -22.326 -4.916 10.765 1.00 82.50 95 LEU A O 1
ATOM 767 N N . ASN A 1 96 ? -22.278 -5.874 8.733 1.00 77.38 96 ASN A N 1
ATOM 768 C CA . ASN A 1 96 ? -23.712 -5.843 8.502 1.00 77.38 96 ASN A CA 1
ATOM 769 C C . ASN A 1 96 ? -24.387 -7.097 9.084 1.00 77.38 96 ASN A C 1
ATOM 771 O O . ASN A 1 96 ? -23.741 -8.089 9.423 1.00 77.38 96 ASN A O 1
ATOM 775 N N . ARG A 1 97 ? -25.721 -7.060 9.199 1.00 72.38 97 ARG A N 1
ATOM 776 C CA . ARG A 1 97 ? -26.527 -8.157 9.777 1.00 72.38 97 ARG A CA 1
ATOM 777 C C . ARG A 1 97 ? -26.458 -9.468 8.984 1.00 72.38 97 ARG A C 1
ATOM 779 O O . ARG A 1 97 ? -26.786 -10.515 9.526 1.00 72.38 97 ARG A O 1
ATOM 786 N N . ASP A 1 98 ? -26.058 -9.397 7.723 1.00 72.62 98 ASP A N 1
ATOM 787 C CA . ASP A 1 98 ? -25.834 -10.517 6.805 1.00 72.62 98 ASP A CA 1
ATOM 788 C C . ASP A 1 98 ? -24.390 -11.058 6.857 1.00 72.62 98 ASP A C 1
ATOM 790 O O . ASP A 1 98 ? -24.052 -11.980 6.120 1.00 72.62 98 ASP A O 1
ATOM 794 N N . GLY A 1 99 ? -23.533 -10.498 7.720 1.00 65.94 99 GLY A N 1
ATOM 795 C CA . GLY A 1 99 ? -22.119 -10.855 7.824 1.00 65.94 99 GLY A CA 1
ATOM 796 C C . GLY A 1 99 ? -21.228 -10.199 6.765 1.00 65.94 99 GLY A C 1
ATOM 797 O O . GLY A 1 99 ? -20.018 -10.425 6.775 1.00 65.94 99 GLY A O 1
ATOM 798 N N . ALA A 1 100 ? -21.781 -9.368 5.873 1.00 71.50 100 ALA A N 1
ATOM 799 C CA . ALA A 1 100 ? -20.985 -8.612 4.915 1.00 71.50 100 ALA A CA 1
ATOM 800 C C . ALA A 1 100 ? -20.224 -7.470 5.608 1.00 71.50 100 ALA A C 1
ATOM 802 O O . ALA A 1 100 ? -20.720 -6.855 6.554 1.00 71.50 100 ALA A O 1
ATOM 803 N N . ILE A 1 101 ? -19.027 -7.153 5.111 1.00 73.94 101 ILE A N 1
ATOM 804 C CA . ILE A 1 101 ? -18.215 -6.034 5.604 1.00 73.94 101 ILE A CA 1
ATOM 805 C C . ILE A 1 101 ? -18.339 -4.861 4.632 1.00 73.94 101 ILE A C 1
ATOM 807 O O . ILE A 1 101 ? -18.101 -5.012 3.437 1.00 73.94 101 ILE A O 1
ATOM 811 N N . SER A 1 102 ? -18.702 -3.688 5.150 1.00 74.50 102 SER A N 1
ATOM 812 C CA . SER A 1 102 ? -18.739 -2.427 4.398 1.00 74.50 102 SER A CA 1
ATOM 813 C C . SER A 1 102 ? -17.677 -1.468 4.930 1.00 74.50 102 SER A C 1
ATOM 815 O O . SER A 1 102 ? -17.702 -1.128 6.111 1.00 74.50 102 SER A O 1
ATOM 817 N N . TYR A 1 103 ? -16.741 -1.034 4.084 1.00 72.00 103 TYR A N 1
ATOM 818 C CA . TYR A 1 103 ? -15.680 -0.112 4.494 1.00 72.00 103 TYR A CA 1
ATOM 819 C C . TYR A 1 103 ? -16.183 1.329 4.562 1.00 72.00 103 TYR A C 1
ATOM 821 O O . TYR A 1 103 ? -16.824 1.819 3.633 1.00 72.00 103 TYR A O 1
ATOM 829 N N . LEU A 1 104 ? -15.886 2.001 5.673 1.00 68.25 104 LEU A N 1
ATOM 830 C CA . LEU A 1 104 ? -16.360 3.348 5.964 1.00 68.25 104 LEU A CA 1
ATOM 831 C C . LEU A 1 104 ? -15.223 4.370 5.813 1.00 68.25 104 LEU A C 1
ATOM 833 O O . LEU A 1 104 ? -14.119 4.124 6.299 1.00 68.25 104 LEU A O 1
ATOM 837 N N . PRO A 1 105 ? -15.481 5.552 5.222 1.00 60.66 105 PRO A N 1
ATOM 838 C CA . PRO A 1 105 ? -14.540 6.674 5.259 1.00 60.66 105 PRO A CA 1
ATOM 839 C C . PRO A 1 105 ? -14.554 7.411 6.611 1.00 60.66 105 PRO A C 1
ATOM 841 O O . PRO A 1 105 ? -13.750 8.313 6.828 1.00 60.66 105 PRO A O 1
ATOM 844 N N . ILE A 1 106 ? -15.482 7.057 7.508 1.00 66.81 106 ILE A N 1
ATOM 845 C CA . ILE A 1 106 ? -15.678 7.696 8.810 1.00 66.81 106 ILE A CA 1
ATOM 846 C C . ILE A 1 106 ? -15.052 6.883 9.938 1.00 66.81 106 ILE A C 1
ATOM 848 O O . ILE A 1 106 ? -15.167 5.661 9.989 1.00 66.81 106 ILE A O 1
ATOM 852 N N . THR A 1 107 ? -14.467 7.608 10.891 1.00 77.56 107 THR A N 1
ATOM 853 C CA . THR A 1 107 ? -13.822 7.076 12.095 1.00 77.56 107 THR A CA 1
ATOM 854 C C . THR A 1 107 ? -14.698 7.106 13.349 1.00 77.56 107 THR A C 1
ATOM 856 O O . THR A 1 107 ? -14.261 6.632 14.391 1.00 77.56 107 THR A O 1
ATOM 859 N N . LEU A 1 108 ? -15.918 7.646 13.293 1.00 82.62 108 LEU A N 1
ATOM 860 C CA . LEU A 1 108 ? -16.841 7.712 14.431 1.00 82.62 108 LEU A CA 1
ATOM 861 C C . LEU A 1 108 ? -17.767 6.492 14.488 1.00 82.62 108 LEU A C 1
ATOM 863 O O . LEU A 1 108 ? -18.383 6.118 13.489 1.00 82.62 108 LEU A O 1
ATOM 867 N N . SER A 1 109 ? -17.911 5.906 15.677 1.00 86.38 109 SER A N 1
ATOM 868 C CA . SER A 1 109 ? -18.799 4.766 15.897 1.00 86.38 109 SER A CA 1
ATOM 869 C C . SER A 1 109 ? -20.278 5.144 15.930 1.00 86.38 109 SER A C 1
ATOM 871 O O . SER A 1 109 ? -20.668 6.225 16.376 1.00 86.38 109 SER A O 1
ATOM 873 N N . GLN A 1 110 ? -21.113 4.179 15.559 1.00 88.38 110 GLN A N 1
ATOM 874 C CA . GLN A 1 110 ? -22.537 4.126 15.873 1.00 88.38 110 GLN A CA 1
ATOM 875 C C . GLN A 1 110 ? -22.753 3.233 17.093 1.00 88.38 110 GLN A C 1
ATOM 877 O O . GLN A 1 110 ? -21.926 2.380 17.408 1.00 88.38 110 GLN A O 1
ATOM 882 N N . LYS A 1 111 ? -23.877 3.411 17.785 1.00 90.56 111 LYS A N 1
ATOM 883 C CA . LYS A 1 111 ? -24.263 2.555 18.911 1.00 90.56 111 LYS A CA 1
ATOM 884 C C . LYS A 1 111 ? -24.649 1.147 18.433 1.00 90.56 111 LYS A C 1
ATOM 886 O O . LYS A 1 111 ? -25.265 1.004 17.380 1.00 90.56 111 LYS A O 1
ATOM 891 N N . ASN A 1 112 ? -24.348 0.124 19.235 1.00 91.19 112 ASN A N 1
ATOM 892 C CA . ASN A 1 112 ? -24.704 -1.283 19.007 1.00 91.19 112 ASN A CA 1
ATOM 893 C C . ASN A 1 112 ? -24.268 -1.799 17.629 1.00 91.19 112 ASN A C 1
ATOM 895 O O . ASN A 1 112 ? -25.017 -2.510 16.959 1.00 91.19 112 ASN A O 1
ATOM 899 N N . THR A 1 113 ? -23.081 -1.390 17.187 1.00 90.38 113 THR A N 1
ATOM 900 C CA . THR A 1 113 ? -22.555 -1.724 15.864 1.00 90.38 113 THR A CA 1
ATOM 901 C C . THR A 1 113 ? -21.223 -2.446 16.010 1.00 90.38 113 THR A C 1
ATOM 903 O O . THR A 1 113 ? -20.404 -2.092 16.860 1.00 90.38 113 THR A O 1
ATOM 906 N N . SER A 1 114 ? -21.019 -3.479 15.195 1.00 92.38 114 SER A N 1
ATOM 907 C CA . SER A 1 114 ? -19.784 -4.257 15.192 1.00 92.38 114 SER A CA 1
ATOM 908 C C . SER A 1 114 ? -18.865 -3.808 14.060 1.00 92.38 114 SER A C 1
ATOM 910 O O . SER A 1 114 ? -19.311 -3.581 12.933 1.00 92.38 114 SER A O 1
ATOM 912 N N . TYR A 1 115 ? -17.574 -3.696 14.361 1.00 92.44 115 TYR A N 1
ATOM 913 C CA . TYR A 1 115 ? -16.551 -3.226 13.434 1.00 92.44 115 TYR A CA 1
ATOM 914 C C . TYR A 1 115 ? -15.350 -4.173 13.415 1.00 92.44 115 TYR A C 1
ATOM 916 O O . TYR A 1 115 ? -14.918 -4.661 14.460 1.00 92.44 115 TYR A O 1
ATOM 924 N N . LYS A 1 116 ? -14.780 -4.374 12.226 1.00 91.94 116 LYS A N 1
ATOM 925 C CA . LYS A 1 116 ? -13.429 -4.890 12.003 1.00 91.94 116 LYS A CA 1
ATOM 926 C C . LYS A 1 116 ? -12.541 -3.703 11.645 1.00 91.94 116 LYS A C 1
ATOM 928 O O . LYS A 1 116 ? -12.579 -3.214 10.516 1.00 91.94 116 LYS A O 1
ATOM 933 N N . ILE A 1 117 ? -11.747 -3.238 12.601 1.00 91.44 117 ILE A N 1
ATOM 934 C CA . ILE A 1 117 ? -10.713 -2.232 12.347 1.00 91.44 117 ILE A CA 1
ATOM 935 C C . ILE A 1 117 ? -9.412 -2.959 12.048 1.00 91.44 117 ILE A C 1
ATOM 937 O O . ILE A 1 117 ? -9.002 -3.833 12.804 1.00 91.44 117 ILE A O 1
ATOM 941 N N . THR A 1 118 ? -8.785 -2.613 10.933 1.00 91.69 118 THR A N 1
ATOM 942 C CA . THR A 1 118 ? -7.503 -3.172 10.501 1.00 91.69 118 THR A CA 1
ATOM 943 C C . THR A 1 118 ? -6.492 -2.039 10.424 1.00 91.69 118 THR A C 1
ATOM 945 O O . THR A 1 118 ? -6.676 -1.115 9.633 1.00 91.69 118 THR A O 1
ATOM 948 N N . MET A 1 119 ? -5.455 -2.087 11.257 1.00 90.69 119 MET A N 1
ATOM 949 C CA . MET A 1 119 ? -4.312 -1.182 11.191 1.00 90.69 119 MET A CA 1
ATOM 950 C C . MET A 1 119 ? -3.108 -1.952 10.654 1.00 90.69 119 MET A C 1
ATOM 952 O O . MET A 1 119 ? -2.603 -2.862 11.307 1.00 90.69 119 MET A O 1
ATOM 956 N N . ASP A 1 120 ? -2.646 -1.558 9.477 1.00 91.81 120 ASP A N 1
ATOM 957 C CA . ASP A 1 120 ? -1.522 -2.177 8.794 1.00 91.81 120 ASP A CA 1
ATOM 958 C C . ASP A 1 120 ? -0.301 -1.280 8.867 1.00 91.81 120 ASP A C 1
ATOM 960 O O . ASP A 1 120 ? -0.355 -0.124 8.454 1.00 91.81 120 ASP A O 1
ATOM 964 N N . TYR A 1 121 ? 0.818 -1.837 9.308 1.00 93.56 121 TYR A N 1
ATOM 965 C CA . TYR A 1 121 ? 2.138 -1.329 8.974 1.00 93.56 121 TYR A CA 1
ATOM 966 C C . TYR A 1 121 ? 2.685 -2.154 7.808 1.00 93.56 121 TYR A C 1
ATOM 968 O O . TYR A 1 121 ? 2.768 -3.378 7.905 1.00 93.56 121 TYR A O 1
ATOM 976 N N . MET A 1 122 ? 3.066 -1.503 6.710 1.00 94.38 122 MET A N 1
ATOM 977 C CA . MET A 1 122 ? 3.512 -2.188 5.493 1.00 94.38 122 MET A CA 1
ATOM 978 C C . MET A 1 122 ? 4.799 -1.572 4.967 1.00 94.38 122 MET A C 1
ATOM 980 O O . MET A 1 122 ? 4.855 -0.357 4.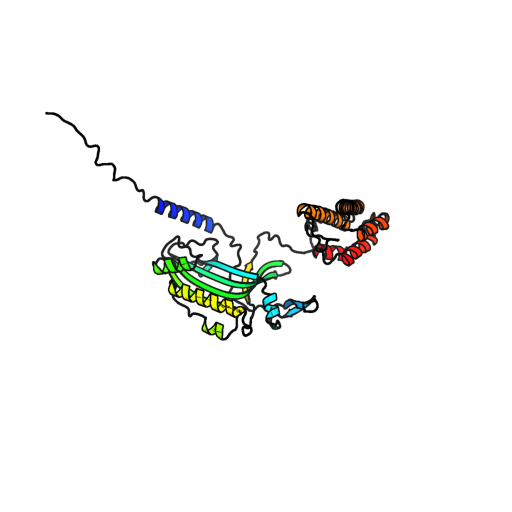769 1.00 94.38 122 MET A O 1
ATOM 984 N N . LYS A 1 123 ? 5.779 -2.418 4.643 1.00 95.38 123 LYS A N 1
ATOM 985 C CA . LYS A 1 123 ? 6.869 -2.103 3.715 1.00 95.38 123 LYS A CA 1
ATOM 986 C C . LYS A 1 123 ? 6.574 -2.828 2.405 1.00 95.38 123 LYS A C 1
ATOM 988 O O . LYS A 1 123 ? 6.495 -4.056 2.385 1.00 95.38 123 LYS A O 1
ATOM 993 N N . TYR A 1 124 ? 6.305 -2.081 1.341 1.00 95.38 124 TYR A N 1
ATOM 994 C CA . TYR A 1 124 ? 5.593 -2.604 0.177 1.00 95.38 124 TYR A CA 1
ATOM 995 C C . TYR A 1 124 ? 5.998 -1.945 -1.144 1.00 95.38 124 TYR A C 1
ATOM 997 O O . TYR A 1 124 ? 6.537 -0.842 -1.186 1.00 95.38 124 TYR A O 1
ATOM 1005 N N . ALA A 1 125 ? 5.663 -2.616 -2.238 1.00 92.75 125 ALA A N 1
ATOM 1006 C CA . ALA A 1 125 ? 5.593 -2.067 -3.582 1.00 92.75 125 ALA A CA 1
ATOM 1007 C C . ALA A 1 125 ? 4.124 -1.965 -4.015 1.00 92.75 125 ALA A C 1
ATOM 1009 O O . ALA A 1 125 ? 3.291 -2.805 -3.653 1.00 92.75 125 ALA A O 1
ATOM 1010 N N . THR A 1 126 ? 3.793 -0.945 -4.806 1.00 90.25 126 THR A N 1
ATOM 1011 C CA . THR A 1 126 ? 2.480 -0.854 -5.456 1.00 90.25 126 THR A CA 1
ATOM 1012 C C . THR A 1 126 ? 2.581 -1.428 -6.855 1.00 90.25 126 THR A C 1
ATOM 1014 O O . THR A 1 126 ? 3.345 -0.923 -7.670 1.00 90.25 126 THR A O 1
ATOM 1017 N N . LEU A 1 127 ? 1.785 -2.453 -7.145 1.00 86.69 127 LEU A N 1
ATOM 1018 C CA . LEU A 1 127 ? 1.744 -3.084 -8.458 1.00 86.69 127 LEU A CA 1
ATOM 1019 C C . LEU A 1 127 ? 0.371 -2.903 -9.093 1.00 86.69 127 LEU A C 1
ATOM 1021 O O . LEU A 1 127 ? -0.660 -3.076 -8.436 1.00 86.69 127 LEU A O 1
ATOM 1025 N N . ALA A 1 128 ? 0.356 -2.596 -10.386 1.00 82.81 128 ALA A N 1
ATOM 1026 C CA . ALA A 1 128 ? -0.863 -2.595 -11.177 1.00 82.81 128 ALA A CA 1
ATOM 1027 C C . ALA A 1 128 ? -1.444 -4.017 -11.284 1.00 82.81 128 ALA A C 1
ATOM 1029 O O . ALA A 1 128 ? -0.721 -5.003 -11.407 1.00 82.81 128 ALA A O 1
ATOM 1030 N N . GLN A 1 129 ? -2.767 -4.118 -11.243 1.00 76.31 129 GLN A N 1
ATOM 1031 C CA . GLN A 1 129 ? -3.534 -5.321 -11.541 1.00 76.31 129 GLN A CA 1
ATOM 1032 C C . GLN A 1 129 ? -4.194 -5.140 -12.898 1.00 76.31 129 GLN A C 1
ATOM 1034 O O . GLN A 1 129 ? -4.986 -4.215 -13.095 1.00 76.31 129 GLN A O 1
ATOM 1039 N N . VAL A 1 130 ? -3.884 -6.045 -13.818 1.00 74.56 130 VAL A N 1
ATOM 1040 C CA . VAL A 1 130 ? -4.392 -6.039 -15.187 1.00 74.56 130 VAL A CA 1
ATOM 1041 C C . VAL A 1 130 ? -5.089 -7.373 -15.445 1.00 74.56 130 VAL A C 1
ATOM 1043 O O . VAL A 1 130 ? -4.543 -8.425 -15.136 1.00 74.56 130 VAL A O 1
ATOM 1046 N N . SER A 1 131 ? -6.298 -7.331 -15.998 1.00 73.31 131 SER A N 1
ATOM 1047 C CA . SER A 1 131 ? -7.067 -8.490 -16.455 1.00 73.31 131 SER A CA 1
ATOM 1048 C C . SER A 1 131 ? -7.557 -8.220 -17.873 1.00 73.31 131 SER A C 1
ATOM 1050 O O . SER A 1 131 ? -8.096 -7.147 -18.120 1.00 73.31 131 SER A O 1
ATOM 1052 N N . ASN A 1 132 ? -7.343 -9.140 -18.818 1.00 72.50 132 ASN A N 1
ATOM 1053 C CA . ASN A 1 132 ? -7.675 -8.957 -20.244 1.00 72.50 132 ASN A CA 1
ATOM 1054 C C . ASN A 1 132 ? -7.115 -7.647 -20.840 1.00 72.50 132 ASN A C 1
ATOM 1056 O O . ASN A 1 132 ? -7.848 -6.870 -21.447 1.00 72.50 132 ASN A O 1
ATOM 1060 N N . ASN A 1 133 ? -5.835 -7.345 -20.585 1.00 62.53 133 ASN A N 1
ATOM 1061 C CA . ASN A 1 133 ? -5.182 -6.066 -20.923 1.00 62.53 133 ASN A CA 1
ATOM 1062 C C . ASN A 1 133 ? -5.870 -4.827 -20.327 1.00 62.53 133 ASN A C 1
ATOM 1064 O O . ASN A 1 133 ? -5.553 -3.687 -20.674 1.00 62.53 133 ASN A O 1
ATOM 1068 N N . GLN A 1 134 ? -6.779 -5.030 -19.373 1.00 65.94 134 GLN A N 1
ATOM 1069 C CA . GLN A 1 134 ? -7.433 -3.973 -18.649 1.00 65.94 134 GLN A CA 1
ATOM 1070 C C . GLN A 1 134 ? -6.908 -3.860 -17.208 1.00 65.94 134 GLN A C 1
ATOM 1072 O O . GLN A 1 134 ? -7.189 -4.707 -16.380 1.00 65.94 134 GLN A O 1
ATOM 1077 N N . PHE A 1 135 ? -6.171 -2.797 -16.864 1.00 72.81 135 PHE A N 1
ATOM 1078 C CA . PHE A 1 135 ? -6.084 -2.243 -15.512 1.00 72.81 135 PHE A CA 1
ATOM 1079 C C . PHE A 1 135 ? -7.457 -2.277 -14.844 1.00 72.81 135 PHE A C 1
ATOM 1081 O O . PHE A 1 135 ? -8.384 -1.599 -15.295 1.00 72.81 135 PHE A O 1
ATOM 1088 N N . ILE A 1 136 ? -7.543 -3.098 -13.810 1.00 79.12 136 ILE A N 1
ATOM 1089 C CA . ILE A 1 136 ? -8.702 -3.290 -12.936 1.00 79.12 136 ILE A CA 1
ATOM 1090 C C . ILE A 1 136 ? -8.405 -2.786 -11.519 1.00 79.12 136 ILE A C 1
ATOM 1092 O O . ILE A 1 136 ? -9.288 -2.773 -10.657 1.00 79.12 136 ILE A O 1
ATOM 1096 N N . GLY A 1 137 ? -7.160 -2.368 -11.272 1.00 83.44 137 GLY A N 1
ATOM 1097 C CA . GLY A 1 137 ? -6.755 -1.724 -10.041 1.00 83.44 137 GLY A CA 1
ATOM 1098 C C . GLY A 1 137 ? -5.312 -1.959 -9.657 1.00 83.44 137 GLY A C 1
ATOM 1099 O O . GLY A 1 137 ? -4.463 -2.145 -10.516 1.00 83.44 137 GLY A O 1
ATOM 1100 N N . SER A 1 138 ? -5.014 -1.934 -8.367 1.00 88.06 138 SER A N 1
ATOM 1101 C CA . SER A 1 138 ? -3.651 -2.110 -7.863 1.00 88.06 138 SER A CA 1
ATOM 1102 C C . SER A 1 138 ? -3.620 -2.984 -6.613 1.00 88.06 138 SER A C 1
ATOM 1104 O O . SER A 1 138 ? -4.578 -3.035 -5.843 1.00 88.06 138 SER A O 1
ATOM 1106 N N . LYS A 1 139 ? -2.512 -3.700 -6.407 1.00 90.81 139 LYS A N 1
ATOM 1107 C CA . LYS A 1 139 ? -2.192 -4.426 -5.170 1.00 90.81 139 LYS A CA 1
ATOM 1108 C C . LYS A 1 139 ? -0.993 -3.787 -4.484 1.00 90.81 139 LYS A C 1
ATOM 1110 O O . LYS A 1 139 ? -0.046 -3.369 -5.144 1.00 90.81 139 LYS A O 1
ATOM 1115 N N . ARG A 1 140 ? -1.023 -3.772 -3.156 1.00 93.69 140 ARG A N 1
ATOM 1116 C CA . ARG A 1 140 ? 0.155 -3.562 -2.315 1.00 93.69 140 ARG A CA 1
ATOM 1117 C C . ARG A 1 140 ? 0.753 -4.920 -2.000 1.00 93.69 140 ARG A C 1
ATOM 1119 O O . ARG A 1 140 ? 0.084 -5.756 -1.391 1.00 93.69 140 ARG A O 1
ATOM 1126 N N . VAL A 1 141 ? 1.983 -5.129 -2.449 1.00 94.19 141 VAL A N 1
ATOM 1127 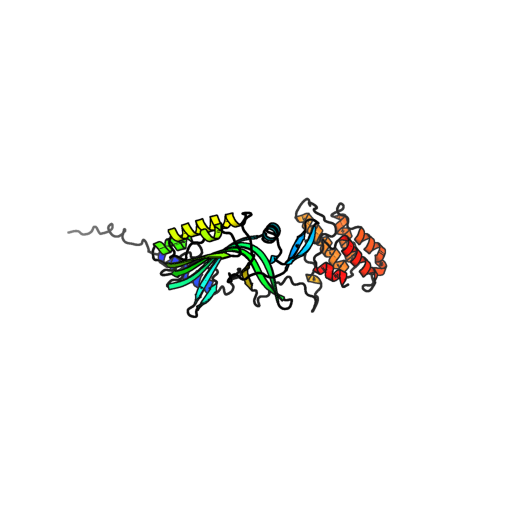C CA . VAL A 1 141 ? 2.738 -6.363 -2.235 1.00 94.19 141 VAL A CA 1
ATOM 1128 C C . VAL A 1 141 ? 3.901 -6.057 -1.319 1.00 94.19 141 VAL A C 1
ATOM 1130 O O . VAL A 1 141 ? 4.697 -5.172 -1.620 1.00 94.19 141 VAL A O 1
ATOM 1133 N N . GLY A 1 142 ? 4.005 -6.762 -0.203 1.00 95.25 142 GLY A N 1
ATOM 1134 C CA . GLY A 1 142 ? 5.050 -6.474 0.758 1.00 95.25 142 GLY A CA 1
ATOM 1135 C C . GLY A 1 142 ? 5.035 -7.346 1.989 1.00 95.25 142 GLY A C 1
ATOM 1136 O O . GLY A 1 142 ? 4.438 -8.417 2.019 1.00 95.25 142 GLY A O 1
ATOM 1137 N N . VAL A 1 143 ? 5.746 -6.866 2.995 1.00 96.31 143 VAL A N 1
ATOM 1138 C CA . VAL A 1 143 ? 5.850 -7.490 4.309 1.00 96.31 143 VAL A CA 1
ATOM 1139 C C . VAL A 1 143 ? 5.413 -6.484 5.358 1.00 96.31 143 VAL A C 1
ATOM 1141 O O . VAL A 1 143 ? 5.481 -5.268 5.147 1.00 96.31 143 VAL A O 1
ATOM 1144 N N . GLY A 1 144 ? 4.984 -6.970 6.511 1.00 95.38 144 GLY A N 1
ATOM 1145 C CA . GLY A 1 144 ? 4.590 -6.067 7.570 1.00 95.38 144 GLY A CA 1
ATOM 1146 C C . GLY A 1 144 ? 3.811 -6.727 8.680 1.00 95.38 144 GLY A C 1
ATOM 1147 O O . GLY A 1 144 ? 3.978 -7.907 8.987 1.00 95.38 144 GLY A O 1
ATOM 1148 N N . LEU A 1 145 ? 2.990 -5.906 9.314 1.00 94.62 145 LEU A N 1
ATOM 1149 C CA . LEU A 1 145 ? 2.265 -6.239 10.521 1.00 94.62 145 LEU A CA 1
ATOM 1150 C C . LEU A 1 145 ? 0.840 -5.741 10.378 1.00 94.62 145 LEU A C 1
ATOM 1152 O O . LEU A 1 145 ? 0.621 -4.620 9.919 1.00 94.62 145 LEU A O 1
ATOM 1156 N N . ARG A 1 146 ? -0.110 -6.557 10.813 1.00 94.38 146 ARG A N 1
ATOM 1157 C CA . ARG A 1 146 ? -1.526 -6.227 10.786 1.00 94.38 146 ARG A CA 1
ATOM 1158 C C . ARG A 1 146 ? -2.115 -6.403 12.169 1.00 94.38 146 ARG A C 1
ATOM 1160 O O . ARG A 1 146 ? -2.013 -7.466 12.768 1.00 94.38 146 ARG A O 1
ATOM 1167 N N . LEU A 1 147 ? -2.744 -5.351 12.666 1.00 93.19 147 LEU A N 1
ATOM 1168 C CA . LEU A 1 147 ? -3.508 -5.367 13.900 1.00 93.19 147 LEU A CA 1
ATOM 1169 C C . LEU A 1 147 ? -4.991 -5.334 13.546 1.00 93.19 147 LEU A C 1
ATOM 1171 O O . LEU A 1 147 ? -5.457 -4.419 12.868 1.00 93.19 147 LEU A O 1
ATOM 1175 N N . ILE A 1 148 ? -5.727 -6.340 14.008 1.00 93.50 148 ILE A N 1
ATOM 1176 C CA . ILE A 1 148 ? -7.161 -6.489 13.772 1.00 93.50 148 ILE A CA 1
ATOM 1177 C C . ILE A 1 148 ? -7.882 -6.332 15.103 1.00 93.50 148 ILE A C 1
ATOM 1179 O O . ILE A 1 148 ? -7.724 -7.157 16.000 1.00 93.50 148 ILE A O 1
ATOM 1183 N N . SER A 1 149 ? -8.711 -5.301 15.206 1.00 93.69 149 SER A N 1
ATOM 1184 C CA . SER A 1 149 ? -9.615 -5.089 16.332 1.00 93.69 149 SER A CA 1
ATOM 1185 C C . SER A 1 149 ? -11.034 -5.432 15.901 1.00 93.69 149 SER A C 1
ATOM 1187 O O . SER A 1 149 ? -11.613 -4.765 15.041 1.00 93.69 149 SER A O 1
ATOM 1189 N N . LEU A 1 150 ? -11.593 -6.477 16.505 1.00 93.81 150 LEU A N 1
ATOM 1190 C CA . LEU A 1 150 ? -12.991 -6.863 16.349 1.00 93.81 150 LEU A CA 1
ATOM 1191 C C . LEU A 1 150 ? -13.759 -6.306 17.541 1.00 93.81 150 LEU A C 1
ATOM 1193 O O . LEU A 1 150 ? -13.636 -6.832 18.646 1.00 93.81 150 LEU A O 1
ATOM 1197 N N . ILE A 1 151 ? -14.509 -5.225 17.331 1.00 94.94 151 ILE A N 1
ATOM 1198 C CA . ILE A 1 151 ? -15.206 -4.519 18.411 1.00 94.94 151 ILE A CA 1
ATOM 1199 C C . ILE A 1 151 ? -16.712 -4.503 18.207 1.00 94.94 151 ILE A C 1
ATOM 1201 O O . ILE A 1 151 ? -17.202 -4.522 17.081 1.00 94.94 151 ILE A O 1
ATOM 1205 N N . THR A 1 152 ? -17.438 -4.387 19.313 1.00 95.06 152 THR A N 1
ATOM 1206 C CA . THR A 1 152 ? -18.849 -4.007 19.355 1.00 95.06 152 THR A CA 1
ATOM 1207 C C . THR A 1 152 ? -19.011 -2.820 20.291 1.00 95.06 152 THR A C 1
ATOM 1209 O O . THR A 1 152 ? -18.560 -2.844 21.438 1.00 95.06 152 THR A O 1
ATOM 1212 N N . THR A 1 153 ? -19.636 -1.760 19.794 1.00 95.00 153 THR A N 1
ATOM 1213 C CA . THR A 1 153 ? -19.796 -0.492 20.513 1.00 95.00 153 THR A CA 1
ATOM 1214 C C . THR A 1 153 ? -21.121 -0.454 21.267 1.00 95.00 153 THR A C 1
ATOM 1216 O O . THR A 1 153 ? -22.169 -0.793 20.726 1.00 95.00 153 THR A O 1
ATOM 1219 N N . ALA A 1 154 ? -21.101 -0.006 22.519 1.00 94.50 154 ALA A N 1
ATOM 1220 C CA . ALA A 1 154 ? -22.297 0.253 23.326 1.00 94.50 154 ALA A CA 1
ATOM 1221 C C . ALA A 1 154 ? -22.780 1.711 23.195 1.00 94.50 154 ALA A C 1
ATOM 1223 O O . ALA A 1 154 ? -23.940 2.023 23.481 1.00 94.50 154 ALA A O 1
ATOM 1224 N N . GLU A 1 155 ? -21.904 2.603 22.725 1.00 91.56 155 GLU A N 1
ATOM 1225 C CA . GLU A 1 155 ? -22.159 4.034 22.555 1.00 91.56 155 GLU A CA 1
ATOM 1226 C C . GLU A 1 155 ? -21.758 4.542 21.159 1.00 91.56 155 GLU A C 1
ATOM 1228 O O . GLU A 1 155 ? -21.065 3.873 20.389 1.00 91.56 155 GLU A O 1
ATOM 1233 N N . THR A 1 156 ? -22.236 5.741 20.821 1.00 90.50 156 THR A N 1
ATOM 1234 C CA . THR A 1 156 ? -21.950 6.434 19.556 1.00 90.50 156 THR A CA 1
ATOM 1235 C C . THR A 1 156 ? -20.839 7.465 19.744 1.00 90.50 156 THR A C 1
ATOM 1237 O O . THR A 1 156 ? -20.653 7.976 20.846 1.00 90.50 156 THR A O 1
ATOM 1240 N N . GLY A 1 157 ? -20.149 7.832 18.663 1.00 85.56 157 GLY A N 1
ATOM 1241 C CA . GLY A 1 157 ? -19.167 8.919 18.667 1.00 85.56 157 GLY A CA 1
ATOM 1242 C C . GLY A 1 157 ? -17.798 8.539 19.232 1.00 85.56 157 GLY A C 1
ATOM 1243 O O . GLY A 1 157 ? -16.988 9.422 19.501 1.00 85.56 157 GLY A O 1
ATOM 1244 N N . ILE A 1 158 ? -17.515 7.245 19.400 1.00 89.31 158 ILE A N 1
ATOM 1245 C CA . ILE A 1 158 ? -16.169 6.779 19.741 1.00 89.31 158 ILE A CA 1
ATOM 1246 C C . ILE A 1 158 ? -15.307 6.895 18.485 1.00 89.31 158 ILE A C 1
ATOM 1248 O O . ILE A 1 158 ? -15.707 6.419 17.422 1.00 89.31 158 ILE A O 1
ATOM 1252 N N . ASN A 1 159 ? -14.122 7.496 18.601 1.00 87.62 159 ASN A N 1
ATOM 1253 C CA . ASN A 1 159 ? -13.141 7.478 17.521 1.00 87.62 159 ASN A CA 1
ATOM 1254 C C . ASN A 1 159 ? -12.521 6.076 17.417 1.00 87.62 159 ASN A C 1
ATOM 1256 O O . ASN A 1 159 ? -11.640 5.715 18.190 1.00 87.62 159 ASN A O 1
ATOM 1260 N N . ILE A 1 160 ? -12.999 5.288 16.460 1.00 89.44 160 ILE A N 1
ATOM 1261 C CA . ILE A 1 160 ? -12.534 3.930 16.159 1.00 89.44 160 ILE A CA 1
ATOM 1262 C C . ILE A 1 160 ? -11.431 3.909 15.088 1.00 89.44 160 ILE A C 1
ATOM 1264 O O . ILE A 1 160 ? -10.983 2.840 14.685 1.00 89.44 160 ILE A O 1
ATOM 1268 N N . GLY A 1 161 ? -10.970 5.078 14.630 1.00 85.31 161 GLY A N 1
ATOM 1269 C CA . GLY A 1 161 ? -9.771 5.208 13.795 1.00 85.31 161 GLY A CA 1
ATOM 1270 C C . GLY A 1 161 ? -8.463 5.266 14.591 1.00 85.31 161 GLY A C 1
ATOM 1271 O O . GLY A 1 161 ? -7.390 5.223 13.996 1.00 85.31 161 GLY A O 1
ATOM 1272 N N . ASP A 1 162 ? -8.543 5.358 15.921 1.00 85.38 162 ASP A N 1
ATOM 1273 C CA . ASP A 1 162 ? -7.405 5.523 16.825 1.00 85.38 162 ASP A CA 1
ATOM 1274 C C . ASP A 1 162 ? -7.410 4.423 17.902 1.00 85.38 162 ASP A C 1
ATOM 1276 O O . ASP A 1 162 ? -8.382 4.252 18.641 1.00 85.38 162 ASP A O 1
ATOM 1280 N N . LEU A 1 163 ? -6.313 3.664 18.006 1.00 85.94 163 LEU A N 1
ATOM 1281 C CA . LEU A 1 163 ? -6.207 2.550 18.955 1.00 85.94 163 LEU A CA 1
ATOM 1282 C C . LEU A 1 163 ? -6.254 2.997 20.417 1.00 85.94 163 LEU A C 1
ATOM 1284 O O . LEU A 1 163 ? -6.819 2.291 21.249 1.00 85.94 163 LEU A O 1
ATOM 1288 N N . TYR A 1 164 ? -5.690 4.156 20.750 1.00 86.75 164 TYR A N 1
ATOM 1289 C CA . TYR A 1 164 ? -5.719 4.673 22.112 1.00 86.75 164 TYR A CA 1
ATOM 1290 C C . TYR A 1 164 ? -7.142 5.075 22.514 1.00 86.75 164 TYR A C 1
ATOM 1292 O O . TYR A 1 164 ? -7.596 4.724 23.605 1.00 86.75 164 TYR A O 1
ATOM 1300 N N . ALA A 1 165 ? -7.874 5.734 21.611 1.00 88.94 165 ALA A N 1
ATOM 1301 C CA . ALA A 1 165 ? -9.284 6.059 21.816 1.00 88.94 165 ALA A CA 1
ATOM 1302 C C . ALA A 1 165 ? -10.143 4.795 21.988 1.00 88.94 165 ALA A C 1
ATOM 1304 O O . ALA A 1 165 ? -10.991 4.748 22.882 1.00 88.94 165 ALA A O 1
ATOM 1305 N N . ILE A 1 166 ? -9.872 3.743 21.206 1.00 90.69 166 ILE A N 1
ATOM 1306 C CA . ILE A 1 166 ? -10.506 2.427 21.370 1.00 90.69 166 ILE A CA 1
ATOM 1307 C C . ILE A 1 166 ? -10.215 1.847 22.763 1.00 90.69 166 ILE A C 1
ATOM 1309 O O . ILE A 1 166 ? -11.132 1.392 23.445 1.00 90.69 166 ILE A O 1
ATOM 1313 N N . GLY A 1 167 ? -8.959 1.884 23.212 1.00 90.44 167 GLY A N 1
ATOM 1314 C CA . GLY A 1 167 ? -8.563 1.368 24.525 1.00 90.44 167 GLY A CA 1
ATOM 1315 C C . GLY A 1 167 ? -9.200 2.114 25.694 1.00 90.44 167 GLY A C 1
ATOM 1316 O O . GLY A 1 167 ? -9.619 1.487 26.670 1.00 90.44 167 GLY A O 1
ATOM 1317 N N . LEU A 1 168 ? -9.308 3.440 25.589 1.00 90.31 168 LEU A N 1
ATOM 1318 C CA . LEU A 1 168 ? -9.992 4.266 26.582 1.00 90.31 168 LEU A CA 1
ATOM 1319 C C . LEU A 1 168 ? -11.491 3.949 26.623 1.00 90.31 168 LEU A C 1
ATOM 1321 O O . LEU A 1 168 ? -12.037 3.706 27.697 1.00 90.31 168 LEU A O 1
ATOM 1325 N N . ALA A 1 169 ? -12.141 3.873 25.460 1.00 92.44 169 ALA A N 1
ATOM 1326 C CA . ALA A 1 169 ? -13.554 3.524 25.367 1.00 92.44 169 ALA A CA 1
ATOM 1327 C C . ALA A 1 169 ? -13.844 2.108 25.894 1.00 92.44 169 ALA A C 1
ATOM 1329 O O . ALA A 1 169 ? -14.881 1.896 26.522 1.00 92.44 169 ALA A O 1
ATOM 1330 N N . ALA A 1 170 ? -12.927 1.155 25.698 1.00 94.25 170 ALA A N 1
ATOM 1331 C CA . ALA A 1 170 ? -13.036 -0.188 26.265 1.00 94.25 170 ALA A CA 1
ATOM 1332 C C . ALA A 1 170 ? -12.988 -0.163 27.799 1.00 94.25 170 ALA A C 1
ATOM 1334 O O . ALA A 1 170 ? -13.839 -0.750 28.463 1.00 94.25 170 ALA A O 1
ATOM 1335 N N . LYS A 1 171 ? -12.038 0.590 28.372 1.00 91.69 171 LYS A N 1
ATOM 1336 C CA . LYS A 1 171 ? -11.912 0.777 29.827 1.00 91.69 171 LYS A CA 1
ATOM 1337 C C . LYS A 1 171 ? -13.167 1.396 30.449 1.00 91.69 171 LYS A C 1
ATOM 1339 O O . LYS A 1 171 ? -13.521 1.065 31.576 1.00 91.69 171 LYS A O 1
ATOM 1344 N N . GLU A 1 172 ? -13.828 2.290 29.721 1.00 94.12 172 GLU A N 1
ATOM 1345 C CA . GLU A 1 172 ? -15.075 2.939 30.136 1.00 94.12 172 GLU A CA 1
ATOM 1346 C C . GLU A 1 172 ? -16.328 2.072 29.896 1.00 94.12 172 GLU A C 1
ATOM 1348 O O . GLU A 1 172 ? -17.436 2.515 30.189 1.00 94.12 172 GLU A O 1
ATOM 1353 N N . GLY A 1 173 ? -16.189 0.855 29.354 1.00 94.25 173 GLY A N 1
ATOM 1354 C CA . GLY A 1 173 ? -17.314 -0.031 29.032 1.00 94.25 173 GLY A CA 1
ATOM 1355 C C . GLY A 1 173 ? -18.150 0.421 27.827 1.00 94.25 173 GLY A C 1
ATOM 1356 O O . GLY A 1 173 ? -19.235 -0.107 27.588 1.00 94.25 173 GLY A O 1
ATOM 1357 N N . LYS A 1 174 ? -17.659 1.395 27.051 1.00 95.69 174 LYS A N 1
ATOM 1358 C CA . LYS A 1 174 ? -18.349 1.967 25.881 1.00 95.69 174 LYS A CA 1
ATOM 1359 C C . LYS A 1 174 ? -18.177 1.130 24.619 1.00 95.69 174 LYS A C 1
ATOM 1361 O O . LYS A 1 174 ? -18.917 1.305 23.649 1.00 95.69 174 LYS A O 1
ATOM 1366 N N . LEU A 1 175 ? -17.212 0.219 24.620 1.00 95.50 175 LEU A N 1
ATOM 1367 C CA . LEU A 1 175 ? -17.062 -0.841 23.632 1.00 95.50 175 LEU A CA 1
ATOM 1368 C C . LEU A 1 175 ? -16.455 -2.079 24.286 1.00 95.50 175 LEU A C 1
ATOM 1370 O O . LEU A 1 175 ? -15.858 -1.999 25.355 1.00 95.50 175 LEU A O 1
ATOM 1374 N N . SER A 1 176 ? -16.586 -3.215 23.617 1.00 95.81 176 SER A N 1
ATOM 1375 C CA . SER A 1 176 ? -15.904 -4.462 23.966 1.00 95.81 176 SER A CA 1
ATOM 1376 C C . SER A 1 176 ? -15.386 -5.121 22.697 1.00 95.81 176 SER A C 1
ATOM 1378 O O . SER A 1 176 ? -15.872 -4.827 21.602 1.00 95.81 176 SER A O 1
ATOM 1380 N N . GLY A 1 177 ? -14.388 -5.990 22.817 1.00 94.62 177 GLY A N 1
ATOM 1381 C CA . GLY A 1 177 ? -13.832 -6.655 21.652 1.00 94.62 177 GLY A CA 1
ATOM 1382 C C . GLY A 1 177 ? -12.513 -7.356 21.908 1.00 94.62 177 GLY A C 1
ATOM 1383 O O . GLY A 1 177 ? -11.971 -7.333 23.011 1.00 94.62 177 GLY A O 1
ATOM 1384 N N . THR A 1 178 ? -11.983 -7.951 20.849 1.00 94.56 178 THR A N 1
ATOM 1385 C CA . THR A 1 178 ? -10.713 -8.677 20.862 1.00 94.56 178 THR A CA 1
ATOM 1386 C C . THR A 1 178 ? -9.760 -8.107 19.832 1.00 94.56 178 THR A C 1
ATOM 1388 O O . THR A 1 178 ? -10.183 -7.664 18.761 1.00 94.56 178 THR A O 1
ATOM 1391 N N . MET A 1 179 ? -8.471 -8.175 20.139 1.00 93.25 179 MET A N 1
ATOM 1392 C CA . MET A 1 179 ? -7.403 -7.762 19.244 1.00 93.25 179 MET A CA 1
ATOM 1393 C C . MET A 1 179 ? -6.558 -8.958 18.824 1.00 93.25 179 MET A C 1
ATOM 1395 O O . MET A 1 179 ? -6.259 -9.835 19.635 1.00 93.25 179 MET A O 1
ATOM 1399 N N . ILE A 1 180 ? -6.171 -8.969 17.554 1.00 92.69 180 ILE A N 1
ATOM 1400 C CA . ILE A 1 180 ? -5.327 -9.983 16.926 1.00 92.69 180 ILE A CA 1
ATOM 1401 C C . ILE A 1 180 ? -4.177 -9.262 16.225 1.00 92.69 180 ILE A C 1
ATOM 1403 O O . ILE A 1 180 ? -4.379 -8.194 15.646 1.00 92.69 180 ILE A O 1
ATOM 1407 N N . ILE A 1 181 ? -2.979 -9.839 16.280 1.00 92.31 181 ILE A N 1
ATOM 1408 C CA . ILE A 1 181 ? -1.813 -9.356 15.539 1.00 92.31 181 ILE A CA 1
ATOM 1409 C C . ILE A 1 181 ? -1.363 -10.448 14.581 1.00 92.31 181 ILE A C 1
ATOM 1411 O O . ILE A 1 181 ? -1.181 -11.599 14.971 1.00 92.31 181 ILE A O 1
ATOM 1415 N N . GLU A 1 182 ? -1.151 -10.058 13.334 1.00 92.94 182 GLU A N 1
ATOM 1416 C CA . GLU A 1 182 ? -0.652 -10.906 12.267 1.00 92.94 182 GLU A CA 1
ATOM 1417 C C . GLU A 1 182 ? 0.695 -10.367 11.788 1.00 92.94 182 GLU A C 1
ATOM 1419 O O . GLU A 1 182 ? 0.860 -9.174 11.516 1.00 92.94 182 GLU A O 1
ATOM 1424 N N . VAL A 1 183 ? 1.668 -11.266 11.678 1.00 94.81 183 VAL A N 1
ATOM 1425 C CA . VAL A 1 183 ? 2.951 -10.997 11.031 1.00 94.81 183 VAL A CA 1
ATOM 1426 C C . VAL A 1 183 ? 2.853 -11.495 9.597 1.00 94.81 183 VAL A C 1
ATOM 1428 O O . VAL A 1 183 ? 2.581 -12.670 9.364 1.00 94.81 183 VAL A O 1
ATOM 1431 N N . ILE A 1 184 ? 3.086 -10.605 8.637 1.00 95.62 184 ILE A N 1
ATOM 1432 C CA . ILE A 1 184 ? 2.844 -10.863 7.219 1.00 95.62 184 ILE A CA 1
ATOM 1433 C C . ILE A 1 184 ? 4.178 -10.889 6.484 1.00 95.62 184 ILE A C 1
ATOM 1435 O O . ILE A 1 184 ? 4.883 -9.882 6.422 1.00 95.62 184 ILE A O 1
ATOM 1439 N N . GLY A 1 185 ? 4.530 -12.046 5.922 1.00 93.88 185 GLY A N 1
ATOM 1440 C CA . GLY A 1 185 ? 5.712 -12.182 5.073 1.00 93.88 185 GLY A CA 1
ATOM 1441 C C . GLY A 1 185 ? 7.063 -12.021 5.781 1.00 93.88 185 GLY A C 1
ATOM 1442 O O . GLY A 1 185 ? 8.080 -11.854 5.115 1.00 93.88 185 GLY A O 1
ATOM 1443 N N . ILE A 1 186 ? 7.114 -12.068 7.115 1.00 94.75 186 ILE A N 1
ATOM 1444 C CA . ILE A 1 186 ? 8.357 -11.954 7.893 1.00 94.75 186 ILE A CA 1
ATOM 1445 C C . ILE A 1 186 ? 8.626 -13.288 8.587 1.00 94.75 186 ILE A C 1
ATOM 1447 O O . ILE A 1 186 ? 7.815 -13.761 9.381 1.00 94.75 186 ILE A O 1
ATOM 1451 N N . LYS A 1 187 ? 9.788 -13.888 8.319 1.00 92.75 187 LYS A N 1
ATOM 1452 C CA . LYS A 1 187 ? 10.234 -15.128 8.960 1.00 92.75 187 LYS A CA 1
ATOM 1453 C C . LYS A 1 187 ? 11.517 -14.876 9.740 1.00 92.75 187 LYS A C 1
ATOM 1455 O O . LYS A 1 187 ? 12.592 -14.743 9.159 1.00 92.75 187 LYS A O 1
ATOM 1460 N N . SER A 1 188 ? 11.396 -14.867 11.061 1.00 92.69 188 SER A N 1
ATOM 1461 C CA . SER A 1 188 ? 12.517 -14.751 11.994 1.00 92.69 188 SER A CA 1
ATOM 1462 C C . SER A 1 188 ? 12.175 -15.464 13.300 1.00 92.69 188 SER A C 1
ATOM 1464 O O . SER A 1 188 ? 11.033 -15.406 13.757 1.00 92.69 188 SER A O 1
ATOM 1466 N N . LYS A 1 189 ? 13.162 -16.143 13.901 1.00 89.88 189 LYS A N 1
ATOM 1467 C CA . LYS A 1 189 ? 12.987 -16.824 15.196 1.00 89.88 189 LYS A CA 1
ATOM 1468 C C . LYS A 1 189 ? 12.600 -15.835 16.293 1.00 89.88 189 LYS A C 1
ATOM 1470 O O . LYS A 1 189 ? 11.750 -16.146 17.120 1.00 89.88 189 LYS A O 1
ATOM 1475 N N . GLU A 1 190 ? 13.204 -14.651 16.272 1.00 90.12 190 GLU A N 1
ATOM 1476 C CA . GLU A 1 190 ? 12.949 -13.606 17.260 1.00 90.12 190 GLU A CA 1
ATOM 1477 C C . GLU A 1 190 ? 11.539 -13.037 17.106 1.00 90.12 190 GLU A C 1
ATOM 1479 O O . GLU A 1 190 ? 10.817 -12.907 18.091 1.00 90.12 190 GLU A O 1
ATOM 1484 N N . VAL A 1 191 ? 11.098 -12.809 15.865 1.00 90.94 191 VAL A N 1
ATOM 1485 C CA . VAL A 1 191 ? 9.745 -12.315 15.571 1.00 90.94 191 VAL A CA 1
ATOM 1486 C C . VAL A 1 191 ? 8.669 -13.259 16.100 1.00 90.94 191 VAL A C 1
ATOM 1488 O O . VAL A 1 191 ? 7.726 -12.786 16.726 1.00 90.94 191 VAL A O 1
ATOM 1491 N N . THR A 1 192 ? 8.825 -14.579 15.946 1.00 87.69 192 THR A N 1
ATOM 1492 C CA . THR A 1 192 ? 7.847 -15.563 16.446 1.00 87.69 192 THR A CA 1
ATOM 1493 C C . THR A 1 192 ? 7.590 -15.432 17.949 1.00 87.69 192 THR A C 1
ATOM 1495 O O . THR A 1 192 ? 6.458 -15.598 18.392 1.00 87.69 192 THR A O 1
ATOM 1498 N N . THR A 1 193 ? 8.618 -15.111 18.740 1.00 87.44 193 THR A N 1
ATOM 1499 C CA . THR A 1 193 ? 8.491 -14.983 20.205 1.00 87.44 193 THR A CA 1
ATOM 1500 C C . THR A 1 193 ? 7.818 -13.688 20.656 1.00 87.44 193 THR A C 1
ATOM 1502 O O . THR A 1 193 ? 7.416 -13.577 21.811 1.00 87.44 193 THR A O 1
ATOM 1505 N N . LEU A 1 194 ? 7.687 -12.718 19.749 1.00 88.50 194 LEU A N 1
ATOM 1506 C CA . LEU A 1 194 ? 7.147 -11.390 20.028 1.00 88.50 194 LEU A CA 1
ATOM 1507 C C . LEU A 1 194 ? 5.658 -11.266 19.695 1.00 88.50 194 LEU A C 1
ATOM 1509 O O . LEU A 1 194 ? 5.061 -10.259 20.061 1.00 88.50 194 LEU A O 1
ATOM 1513 N N . ILE A 1 195 ? 5.063 -12.244 19.000 1.00 88.12 195 ILE A N 1
ATOM 1514 C CA . ILE A 1 195 ? 3.661 -12.185 18.564 1.00 88.12 195 ILE A CA 1
ATOM 1515 C C . ILE A 1 195 ? 2.741 -12.381 19.779 1.00 88.12 195 ILE A C 1
ATOM 1517 O O . ILE A 1 195 ? 2.714 -13.476 20.348 1.00 88.12 195 ILE A O 1
ATOM 1521 N N . PRO A 1 196 ? 1.962 -11.362 20.185 1.00 85.62 196 PRO A N 1
ATOM 1522 C CA . PRO A 1 196 ? 1.034 -11.500 21.299 1.00 85.62 196 PRO A CA 1
ATOM 1523 C C . PRO A 1 196 ? -0.116 -12.446 20.947 1.00 85.62 196 PRO A C 1
ATOM 1525 O O . PRO A 1 196 ? -0.606 -12.457 19.816 1.00 85.62 196 PRO A O 1
ATOM 1528 N N . LEU A 1 197 ? -0.590 -13.207 21.935 1.00 88.75 197 LEU A N 1
ATOM 1529 C CA . LEU A 1 197 ? -1.804 -14.004 21.777 1.00 88.75 197 LEU A CA 1
ATOM 1530 C C . LEU A 1 197 ? -3.043 -13.095 21.667 1.00 88.75 197 LEU A C 1
ATOM 1532 O O . LEU A 1 197 ? -3.081 -12.030 22.301 1.00 88.75 197 LEU A O 1
ATOM 1536 N N . PRO A 1 198 ? -4.080 -13.525 20.922 1.00 89.00 198 PRO A N 1
ATOM 1537 C CA . PRO A 1 198 ? -5.356 -12.827 20.892 1.00 89.00 198 PRO A CA 1
ATOM 1538 C C . PRO A 1 198 ? -5.888 -12.580 22.301 1.00 89.00 198 PRO A C 1
ATOM 1540 O O . PRO A 1 198 ? -5.886 -13.473 23.149 1.00 89.00 198 PRO A O 1
ATOM 1543 N N . SER A 1 199 ? -6.321 -11.353 22.561 1.00 90.44 199 SER A N 1
ATOM 1544 C CA . SER A 1 199 ? -6.726 -10.926 23.900 1.00 90.44 199 SER A CA 1
ATOM 1545 C C . SER A 1 199 ? -7.772 -9.820 23.841 1.00 90.44 199 SER A C 1
ATOM 1547 O O . SER A 1 199 ? -7.974 -9.174 22.808 1.00 90.44 199 SER A O 1
ATOM 1549 N N . GLU A 1 200 ? -8.484 -9.637 24.952 1.00 93.81 200 GLU A N 1
ATOM 1550 C CA . GLU A 1 200 ? -9.481 -8.582 25.087 1.00 93.81 200 GLU A CA 1
ATOM 1551 C C . GLU A 1 200 ? -8.836 -7.200 24.933 1.00 93.81 200 GLU A C 1
ATOM 1553 O O . GLU A 1 200 ? -7.723 -6.938 25.409 1.00 93.81 200 GLU A O 1
ATOM 1558 N N . ILE A 1 201 ? -9.550 -6.305 24.255 1.00 92.75 201 ILE A N 1
ATOM 1559 C CA . ILE A 1 201 ? -9.109 -4.933 24.045 1.00 92.75 201 ILE A CA 1
ATOM 1560 C C . ILE A 1 201 ? -9.193 -4.168 25.361 1.00 92.75 201 ILE A C 1
ATOM 1562 O O . ILE A 1 201 ? -10.262 -3.953 25.920 1.00 92.75 201 ILE A O 1
ATOM 1566 N N . ASN A 1 202 ? -8.041 -3.696 25.818 1.00 90.69 202 ASN A N 1
ATOM 1567 C CA . ASN A 1 202 ? -7.913 -2.730 26.896 1.00 90.69 202 ASN A CA 1
ATOM 1568 C C . ASN A 1 202 ? -6.607 -1.942 26.712 1.00 90.69 202 ASN A C 1
ATOM 1570 O O . ASN A 1 202 ? -5.803 -2.228 25.819 1.00 90.69 202 ASN A O 1
ATOM 1574 N N . GLN A 1 203 ? -6.390 -0.946 27.571 1.00 87.88 203 GLN A N 1
ATOM 1575 C CA . GLN A 1 203 ? -5.216 -0.076 27.505 1.00 87.88 203 GLN A CA 1
ATOM 1576 C C . GLN A 1 203 ? -3.889 -0.855 27.561 1.00 87.88 203 GLN A C 1
ATOM 1578 O O . GLN A 1 203 ? -2.975 -0.547 26.799 1.00 87.88 203 GLN A O 1
ATOM 1583 N N . THR A 1 204 ? -3.789 -1.877 28.413 1.00 89.75 204 THR A N 1
ATOM 1584 C CA . THR A 1 204 ? -2.586 -2.709 28.555 1.00 89.75 204 THR A CA 1
ATOM 1585 C C . THR A 1 204 ? -2.350 -3.566 27.317 1.00 89.75 204 THR A C 1
ATOM 1587 O O . THR A 1 204 ? -1.233 -3.601 26.805 1.00 89.75 204 THR A O 1
ATOM 1590 N N . THR A 1 205 ? -3.389 -4.212 26.783 1.00 90.50 205 THR A N 1
ATOM 1591 C CA . THR A 1 205 ? -3.265 -5.027 25.569 1.00 90.50 205 THR A CA 1
ATOM 1592 C C . THR A 1 205 ? -2.803 -4.179 24.383 1.00 90.50 205 THR A C 1
ATOM 1594 O O . THR A 1 205 ? -1.919 -4.598 23.641 1.00 90.50 205 THR A O 1
ATOM 1597 N N . ILE A 1 206 ? -3.333 -2.958 24.233 1.00 90.00 206 ILE A N 1
ATOM 1598 C CA . ILE A 1 206 ? -2.914 -2.017 23.183 1.00 90.00 206 ILE A CA 1
ATOM 1599 C C . ILE A 1 206 ? -1.458 -1.584 23.366 1.00 90.00 206 ILE A C 1
ATOM 1601 O O . ILE A 1 206 ? -0.704 -1.570 22.398 1.00 90.00 206 ILE A O 1
ATOM 1605 N N . GLN A 1 207 ? -1.029 -1.269 24.590 1.00 89.69 207 GLN A N 1
ATOM 1606 C CA . GLN A 1 207 ? 0.371 -0.923 24.860 1.00 89.69 207 GLN A CA 1
ATOM 1607 C C . GLN A 1 207 ? 1.320 -2.074 24.506 1.00 89.69 207 GLN A C 1
ATOM 1609 O O . GLN A 1 207 ? 2.299 -1.861 23.789 1.00 89.69 207 GLN A O 1
ATOM 1614 N N . ASN A 1 208 ? 0.989 -3.296 24.933 1.00 89.94 208 ASN A N 1
ATOM 1615 C CA . ASN A 1 208 ? 1.770 -4.494 24.626 1.00 89.94 208 ASN A CA 1
ATOM 1616 C C . ASN A 1 208 ? 1.831 -4.755 23.115 1.00 89.94 208 ASN A C 1
ATOM 1618 O O . ASN A 1 208 ? 2.895 -5.066 22.584 1.00 89.94 208 ASN A O 1
ATOM 1622 N N . ALA A 1 209 ? 0.709 -4.576 22.412 1.00 89.81 209 ALA A N 1
ATOM 1623 C CA . ALA A 1 209 ? 0.641 -4.679 20.961 1.00 89.81 209 ALA A CA 1
ATOM 1624 C C . ALA A 1 209 ? 1.557 -3.664 20.275 1.00 89.81 209 ALA A C 1
ATOM 1626 O O . ALA A 1 209 ? 2.375 -4.044 19.445 1.00 89.81 209 ALA A O 1
ATOM 1627 N N . MET A 1 210 ? 1.477 -2.386 20.649 1.00 89.56 210 MET A N 1
ATOM 1628 C CA . MET A 1 210 ? 2.310 -1.334 20.061 1.00 89.56 210 MET A CA 1
ATOM 1629 C C . MET A 1 210 ? 3.803 -1.575 20.302 1.00 89.56 210 MET A C 1
ATOM 1631 O O . MET A 1 210 ? 4.612 -1.367 19.397 1.00 89.56 210 MET A O 1
ATOM 1635 N N . GLN A 1 211 ? 4.174 -2.057 21.491 1.00 90.38 211 GLN A N 1
ATOM 1636 C CA . GLN A 1 211 ? 5.556 -2.422 21.796 1.00 90.38 211 GLN A CA 1
ATOM 1637 C C . GLN A 1 211 ? 6.029 -3.602 20.937 1.00 90.38 211 GLN A C 1
ATOM 1639 O O . GLN A 1 211 ? 7.090 -3.512 20.317 1.00 90.38 211 GLN A O 1
ATOM 1644 N N . ALA A 1 212 ? 5.229 -4.669 20.845 1.00 90.00 212 ALA A N 1
ATOM 1645 C CA . ALA A 1 212 ? 5.531 -5.820 19.998 1.00 90.00 212 ALA A CA 1
ATOM 1646 C C . ALA A 1 212 ? 5.678 -5.410 18.526 1.00 90.00 212 ALA A C 1
ATOM 1648 O O . ALA A 1 212 ? 6.649 -5.790 17.876 1.00 90.00 212 ALA A O 1
ATOM 1649 N N . LEU A 1 213 ? 4.774 -4.568 18.016 1.00 90.19 213 LEU A N 1
ATOM 1650 C CA . LEU A 1 213 ? 4.831 -4.041 16.653 1.00 90.19 213 LEU A CA 1
ATOM 1651 C C . LEU A 1 213 ? 6.116 -3.245 16.400 1.00 90.19 213 LEU A C 1
ATOM 1653 O O . LEU A 1 213 ? 6.765 -3.448 15.376 1.00 90.19 213 LEU A O 1
ATOM 1657 N N . ALA A 1 214 ? 6.515 -2.372 17.329 1.00 90.38 214 ALA A N 1
ATOM 1658 C CA . ALA A 1 214 ? 7.747 -1.596 17.206 1.00 90.38 214 ALA A CA 1
ATOM 1659 C C . ALA A 1 214 ? 8.992 -2.497 17.185 1.00 90.38 214 ALA A C 1
ATOM 1661 O O . ALA A 1 214 ? 9.887 -2.291 16.364 1.00 90.38 214 ALA A O 1
ATOM 1662 N N . THR A 1 215 ? 9.033 -3.518 18.048 1.00 91.38 215 THR A N 1
ATOM 1663 C CA . THR A 1 215 ? 10.133 -4.490 18.063 1.00 91.38 215 THR A CA 1
ATOM 1664 C C . THR A 1 215 ? 10.149 -5.330 16.788 1.00 91.38 215 THR A C 1
ATOM 1666 O O . THR A 1 215 ? 11.192 -5.457 16.164 1.00 91.38 215 THR A O 1
ATOM 1669 N N . ILE A 1 216 ? 9.014 -5.859 16.325 1.00 91.62 216 ILE A N 1
ATOM 1670 C CA . ILE A 1 216 ? 8.981 -6.654 15.088 1.00 91.62 216 ILE A CA 1
ATOM 1671 C C . ILE A 1 216 ? 9.350 -5.793 13.871 1.00 91.62 216 ILE A C 1
ATOM 1673 O O . ILE A 1 216 ? 10.073 -6.255 12.989 1.00 91.62 216 ILE A O 1
ATOM 1677 N N . LYS A 1 217 ? 8.916 -4.526 13.837 1.00 91.06 217 LYS A N 1
ATOM 1678 C CA . LYS A 1 217 ? 9.290 -3.576 12.784 1.00 91.06 217 LYS A CA 1
ATOM 1679 C C . LYS A 1 217 ? 10.806 -3.401 12.689 1.00 91.06 217 LYS A C 1
ATOM 1681 O O . LYS A 1 217 ? 11.331 -3.424 11.578 1.00 91.06 217 LYS A O 1
ATOM 1686 N N . SER A 1 218 ? 11.519 -3.246 13.809 1.00 91.94 218 SER A N 1
ATOM 1687 C CA . SER A 1 218 ? 12.982 -3.113 13.757 1.00 91.94 218 SER A CA 1
ATOM 1688 C C . SER A 1 218 ? 13.649 -4.383 13.222 1.00 91.94 218 SER A C 1
ATOM 1690 O O . SER A 1 218 ? 14.584 -4.290 12.432 1.00 91.94 218 SER A O 1
ATOM 1692 N N . LYS A 1 219 ? 13.085 -5.557 13.535 1.00 92.50 219 LYS A N 1
ATOM 1693 C CA . LYS A 1 219 ? 13.570 -6.864 13.067 1.00 92.50 219 LYS A CA 1
ATOM 1694 C C . LYS A 1 219 ? 13.422 -7.115 11.571 1.00 92.50 219 LYS A C 1
ATOM 1696 O O . LYS A 1 219 ? 14.051 -8.041 11.065 1.00 92.50 219 LYS A O 1
ATOM 1701 N N . ILE A 1 220 ? 12.657 -6.304 10.835 1.00 92.12 220 ILE A N 1
ATOM 1702 C CA . ILE A 1 220 ? 12.590 -6.397 9.365 1.00 92.12 220 ILE A CA 1
ATOM 1703 C C . ILE A 1 220 ? 13.976 -6.195 8.747 1.00 92.12 220 ILE A C 1
ATOM 1705 O O . ILE A 1 220 ? 14.287 -6.836 7.740 1.00 92.12 220 ILE A O 1
ATOM 1709 N N . TYR A 1 221 ? 14.805 -5.340 9.355 1.00 90.81 221 TYR A N 1
ATOM 1710 C CA . TYR A 1 221 ? 16.117 -4.944 8.844 1.00 90.81 221 TYR A CA 1
ATOM 1711 C C . TYR A 1 221 ? 17.277 -5.854 9.292 1.00 90.81 221 TYR A C 1
ATOM 1713 O O . TYR A 1 221 ? 18.337 -5.801 8.671 1.00 90.81 221 TYR A O 1
ATOM 1721 N N . ASP A 1 222 ? 17.047 -6.767 10.235 1.00 93.19 222 ASP A N 1
ATOM 1722 C CA . ASP A 1 222 ? 18.054 -7.730 10.697 1.00 93.19 222 ASP A CA 1
ATOM 1723 C C . ASP A 1 222 ? 18.458 -8.724 9.590 1.00 93.19 222 ASP A C 1
ATOM 1725 O O . ASP A 1 222 ? 17.615 -9.214 8.835 1.00 93.19 222 ASP A O 1
ATOM 1729 N N . GLU A 1 223 ? 19.750 -9.056 9.518 1.00 89.62 223 GLU A N 1
ATOM 1730 C CA . GLU A 1 223 ? 20.329 -9.947 8.496 1.00 89.62 223 GLU A CA 1
ATOM 1731 C C . GLU A 1 223 ? 19.724 -11.361 8.518 1.00 89.62 223 GLU A C 1
ATOM 1733 O O . GLU A 1 223 ? 19.468 -11.955 7.471 1.00 89.62 223 GLU A O 1
ATOM 1738 N N . GLU A 1 224 ? 19.412 -11.872 9.711 1.00 90.38 224 GLU A N 1
ATOM 1739 C CA . GLU A 1 224 ? 18.818 -13.200 9.925 1.00 90.38 224 GLU A CA 1
ATOM 1740 C C . GLU A 1 224 ? 17.328 -13.271 9.540 1.00 90.38 224 GLU A C 1
ATOM 1742 O O . GLU A 1 224 ? 16.738 -14.357 9.453 1.00 90.38 224 GLU A O 1
ATOM 1747 N N . THR A 1 225 ? 16.686 -12.124 9.306 1.00 92.75 225 THR A N 1
ATOM 1748 C CA . THR A 1 225 ? 15.271 -12.065 8.946 1.00 92.75 225 THR A CA 1
ATOM 1749 C C . THR A 1 225 ? 15.085 -12.327 7.455 1.00 92.75 225 THR A C 1
ATOM 1751 O O . THR A 1 225 ? 15.567 -11.586 6.594 1.00 92.75 225 THR A O 1
ATOM 1754 N N . ARG A 1 226 ? 14.295 -13.357 7.134 1.00 92.81 226 ARG A N 1
ATOM 1755 C CA . ARG A 1 226 ? 13.893 -13.665 5.755 1.00 92.81 226 ARG A CA 1
ATOM 1756 C C . ARG A 1 226 ? 12.544 -13.033 5.437 1.00 92.81 226 ARG A C 1
ATOM 1758 O O . ARG A 1 226 ? 11.618 -13.109 6.245 1.00 92.81 226 ARG A O 1
ATOM 1765 N N . LEU A 1 227 ? 12.440 -12.453 4.246 1.00 93.81 227 LEU A N 1
ATOM 1766 C CA . LEU A 1 227 ? 11.258 -11.739 3.774 1.00 93.81 227 LEU A CA 1
ATOM 1767 C C . LEU A 1 227 ? 10.580 -12.527 2.651 1.00 93.81 227 LEU A C 1
ATOM 1769 O O . LEU A 1 227 ? 11.247 -13.015 1.746 1.00 93.81 227 LEU A O 1
ATOM 1773 N N . TYR A 1 228 ? 9.258 -12.631 2.723 1.00 93.44 228 TYR A N 1
ATOM 1774 C CA . TYR A 1 228 ? 8.395 -13.294 1.748 1.00 93.44 228 TYR A CA 1
ATOM 1775 C C . TYR A 1 228 ? 7.246 -12.339 1.424 1.00 93.44 228 TYR A C 1
ATOM 1777 O O . TYR A 1 228 ? 6.228 -12.373 2.115 1.00 93.44 228 TYR A O 1
ATOM 1785 N N . PRO A 1 229 ? 7.408 -11.433 0.446 1.00 94.38 229 PRO A N 1
ATOM 1786 C CA . PRO A 1 229 ? 6.368 -10.469 0.113 1.00 94.38 229 PRO A CA 1
ATOM 1787 C C . PRO A 1 229 ? 5.032 -11.141 -0.237 1.00 94.38 229 PRO A C 1
ATOM 1789 O O . PRO A 1 229 ? 4.979 -12.112 -0.991 1.00 94.38 229 PRO A O 1
ATOM 1792 N N . GLN A 1 230 ? 3.944 -10.610 0.315 1.00 94.88 230 GLN A N 1
ATOM 1793 C CA . GLN A 1 230 ? 2.574 -11.094 0.144 1.00 94.88 230 GLN A CA 1
ATOM 1794 C C . GLN A 1 230 ? 1.666 -9.956 -0.320 1.00 94.88 230 GLN A C 1
ATOM 1796 O O . GLN A 1 230 ? 1.954 -8.777 -0.107 1.00 94.88 230 GLN A O 1
ATOM 1801 N N . VAL A 1 231 ? 0.550 -10.292 -0.961 1.00 93.19 231 VAL A N 1
ATOM 1802 C CA . VAL A 1 231 ? -0.501 -9.327 -1.296 1.00 93.19 231 VAL A CA 1
ATOM 1803 C C . VAL A 1 231 ? -1.224 -8.937 -0.008 1.00 93.19 231 VAL A C 1
ATOM 1805 O O . VAL A 1 231 ? -1.903 -9.766 0.585 1.00 93.19 231 VAL A O 1
ATOM 1808 N N . MET A 1 232 ? -1.080 -7.685 0.430 1.00 93.31 232 MET A N 1
ATOM 1809 C CA . MET A 1 232 ? -1.613 -7.218 1.721 1.00 93.31 232 MET A CA 1
ATOM 1810 C C . MET A 1 232 ? -2.907 -6.418 1.573 1.00 93.31 232 MET A C 1
ATOM 1812 O O . MET A 1 232 ? -3.787 -6.466 2.434 1.00 93.31 232 MET A O 1
ATOM 1816 N N . ALA A 1 233 ? -3.023 -5.651 0.491 1.00 91.00 233 ALA A N 1
ATOM 1817 C CA . ALA A 1 233 ? -4.180 -4.807 0.241 1.00 91.00 233 ALA A CA 1
ATOM 1818 C C . ALA A 1 233 ? -4.414 -4.633 -1.257 1.00 91.00 233 ALA A C 1
ATOM 1820 O O . ALA A 1 233 ? -3.468 -4.629 -2.051 1.00 91.00 233 ALA A O 1
ATOM 1821 N N . ILE A 1 234 ? -5.670 -4.446 -1.645 1.00 89.06 234 ILE A N 1
ATOM 1822 C CA . ILE A 1 234 ? -6.063 -4.228 -3.035 1.00 89.06 234 ILE A CA 1
ATOM 1823 C C . ILE A 1 234 ? -6.918 -2.979 -3.148 1.00 89.06 234 ILE A C 1
ATOM 1825 O O . ILE A 1 234 ? -7.694 -2.649 -2.260 1.00 89.06 234 ILE A O 1
ATOM 1829 N N . LYS A 1 235 ? -6.807 -2.294 -4.273 1.00 86.12 235 LYS A N 1
ATOM 1830 C CA . LYS A 1 235 ? -7.740 -1.250 -4.661 1.00 86.12 235 LYS A CA 1
ATOM 1831 C C . LYS A 1 235 ? -8.345 -1.669 -5.983 1.00 86.12 235 LYS A C 1
ATOM 1833 O O . LYS A 1 235 ? -7.648 -1.673 -6.995 1.00 86.12 235 LYS A O 1
ATOM 1838 N N . LYS A 1 236 ? -9.619 -2.061 -5.961 1.00 79.62 236 LYS A N 1
ATOM 1839 C CA . LYS A 1 236 ? -10.380 -2.365 -7.175 1.00 79.62 236 LYS A CA 1
ATOM 1840 C C . LYS A 1 236 ? -10.946 -1.075 -7.734 1.00 79.62 236 LYS A C 1
ATOM 1842 O O . LYS A 1 236 ? -11.414 -0.224 -6.987 1.00 79.62 236 LYS A O 1
ATOM 1847 N N . TYR A 1 237 ? -10.966 -0.977 -9.047 1.00 69.88 237 TYR A N 1
ATOM 1848 C CA . TYR A 1 237 ? -11.646 0.098 -9.734 1.00 69.88 237 TYR A CA 1
ATOM 1849 C C . TYR A 1 237 ? -12.770 -0.547 -10.559 1.00 69.88 237 TYR A C 1
ATOM 1851 O O . TYR A 1 237 ? -12.514 -1.232 -11.545 1.00 69.88 237 TYR A O 1
ATOM 1859 N N . LYS A 1 238 ? -14.021 -0.432 -10.091 1.00 50.06 238 LYS A N 1
ATOM 1860 C CA . LYS A 1 238 ? -15.218 -0.957 -10.777 1.00 50.06 238 LYS A CA 1
ATOM 1861 C C . LYS A 1 238 ? -15.956 0.193 -11.447 1.00 50.06 238 LYS A C 1
ATOM 1863 O O . LYS A 1 238 ? -16.421 1.052 -10.714 1.00 50.06 238 LYS A O 1
ATOM 1868 N N . ASN A 1 239 ? -16.129 0.148 -12.771 1.00 41.59 239 ASN A N 1
ATOM 1869 C CA . ASN A 1 239 ? -17.060 0.961 -13.581 1.00 41.59 239 ASN A CA 1
ATOM 1870 C C . ASN A 1 239 ? -17.163 2.475 -13.282 1.00 41.59 239 ASN A C 1
ATOM 1872 O O . ASN A 1 239 ? -18.064 3.130 -13.795 1.00 41.59 239 ASN A O 1
ATOM 1876 N N . GLU A 1 240 ? -16.267 3.059 -12.495 1.00 38.31 240 GLU A N 1
ATOM 1877 C CA . GLU A 1 240 ? -15.930 4.467 -12.624 1.00 38.31 240 GLU A CA 1
ATOM 1878 C C . GLU A 1 240 ? -15.156 4.595 -13.944 1.00 38.31 240 GLU A C 1
ATOM 1880 O O . GLU A 1 240 ? -14.450 3.659 -14.335 1.00 38.31 240 GLU A O 1
ATOM 1885 N N . GLU A 1 241 ? -15.290 5.723 -14.644 1.00 35.09 241 GLU A N 1
ATOM 1886 C CA . GLU A 1 241 ? -14.277 6.151 -15.605 1.00 35.09 241 GLU A CA 1
ATOM 1887 C C . GLU A 1 241 ? -12.971 6.272 -14.827 1.00 35.09 241 GLU A C 1
ATOM 1889 O O . GLU A 1 241 ? -12.604 7.303 -14.268 1.00 35.09 241 GLU A O 1
ATOM 1894 N N . ILE A 1 242 ? -12.280 5.150 -14.711 1.00 34.16 242 ILE A N 1
ATOM 1895 C CA . ILE A 1 242 ? -10.872 5.151 -14.432 1.00 34.16 242 ILE A CA 1
ATOM 1896 C C . ILE A 1 242 ? -10.334 5.964 -15.603 1.00 34.16 242 ILE A C 1
ATOM 1898 O O . ILE A 1 242 ? -10.503 5.559 -16.755 1.00 34.16 242 ILE A O 1
ATOM 1902 N N . GLN A 1 243 ? -9.709 7.108 -15.332 1.00 31.52 243 GLN A N 1
ATOM 1903 C CA . GLN A 1 243 ? -8.682 7.592 -16.238 1.00 31.52 243 GLN A CA 1
ATOM 1904 C C . GLN A 1 243 ? -7.601 6.535 -16.192 1.00 31.52 243 GLN A C 1
ATOM 1906 O O . GLN A 1 243 ? -6.692 6.536 -15.361 1.00 31.52 243 GLN A O 1
ATOM 1911 N N . ILE A 1 244 ? -7.818 5.508 -16.994 1.00 29.20 244 ILE A N 1
ATOM 1912 C CA . ILE A 1 244 ? -6.826 4.505 -17.165 1.00 29.20 244 ILE A CA 1
ATOM 1913 C C . ILE A 1 244 ? -5.780 5.225 -17.984 1.00 29.20 244 ILE A C 1
ATOM 1915 O O . ILE A 1 244 ? -6.016 5.534 -19.149 1.00 29.20 244 ILE A O 1
ATOM 1919 N N . VAL A 1 245 ? -4.622 5.470 -17.383 1.00 35.25 245 VAL A N 1
ATOM 1920 C CA . VAL A 1 245 ? -3.398 5.589 -18.163 1.00 35.25 245 VAL A CA 1
ATOM 1921 C C . VAL A 1 245 ? -3.177 4.201 -18.764 1.00 35.25 245 VAL A C 1
ATOM 1923 O O . VAL A 1 245 ? -2.524 3.328 -18.201 1.00 35.25 245 VAL A O 1
ATOM 1926 N N . LYS A 1 246 ? -3.901 3.950 -19.850 1.00 26.38 246 LYS A N 1
ATOM 1927 C CA . LYS A 1 246 ? -3.767 2.817 -20.741 1.00 26.38 246 LYS A CA 1
ATOM 1928 C C . LYS A 1 246 ? -3.428 3.410 -22.084 1.00 26.38 246 LYS A C 1
ATOM 1930 O O . LYS A 1 246 ? -4.287 3.900 -22.810 1.00 26.38 246 LYS A O 1
ATOM 1935 N N . THR A 1 247 ? -2.151 3.286 -22.401 1.00 46.53 247 THR A N 1
ATOM 1936 C CA . THR A 1 247 ? -1.755 2.475 -23.548 1.00 46.53 247 THR A CA 1
ATOM 1937 C C . THR A 1 247 ? -2.890 1.557 -24.002 1.00 46.53 247 THR A C 1
ATOM 1939 O O . THR A 1 247 ? -3.258 0.630 -23.286 1.00 46.53 247 THR A O 1
ATOM 1942 N N . ASN A 1 248 ? -3.486 1.883 -25.145 1.00 32.66 248 ASN A N 1
ATOM 1943 C CA . ASN A 1 248 ? -3.993 0.934 -26.130 1.00 32.66 248 ASN A CA 1
ATOM 1944 C C . ASN A 1 248 ? -4.378 1.712 -27.399 1.00 32.66 248 ASN A C 1
ATOM 1946 O O . ASN A 1 248 ? -5.376 2.430 -27.417 1.00 32.66 248 ASN A O 1
ATOM 1950 N N . GLY A 1 249 ? -3.619 1.495 -28.480 1.00 42.91 249 GLY A N 1
ATOM 1951 C CA . GLY A 1 249 ? -4.290 1.209 -29.748 1.00 42.91 249 GLY A CA 1
ATOM 1952 C C . GLY A 1 249 ? -5.169 -0.031 -29.527 1.00 42.91 249 GLY A C 1
ATOM 1953 O O . GLY A 1 249 ? -4.815 -0.916 -28.756 1.00 42.91 249 GLY A O 1
ATOM 1954 N N . ASP A 1 250 ? -6.378 -0.146 -30.038 1.00 50.78 250 ASP A N 1
ATOM 1955 C CA . ASP A 1 250 ? -7.061 0.605 -31.072 1.00 50.78 250 ASP A CA 1
ATOM 1956 C C . ASP A 1 250 ? -8.527 0.739 -30.654 1.00 50.78 250 ASP A C 1
ATOM 1958 O O . ASP A 1 250 ? -9.161 -0.243 -30.269 1.00 50.78 250 ASP A O 1
ATOM 1962 N N . THR A 1 251 ? -9.099 1.937 -30.740 1.00 33.28 251 THR A N 1
ATOM 1963 C CA . THR A 1 251 ? -10.161 2.236 -31.715 1.00 33.28 251 THR A CA 1
ATOM 1964 C C . THR A 1 251 ? -10.598 3.691 -31.560 1.00 33.28 251 THR A C 1
ATOM 1966 O O . THR A 1 251 ? -11.001 4.137 -30.492 1.00 33.28 251 THR A O 1
ATOM 1969 N N . VAL A 1 252 ? -10.500 4.408 -32.684 1.00 30.64 252 VAL A N 1
ATOM 1970 C CA . VAL A 1 252 ? -10.691 5.857 -32.867 1.00 30.64 252 VAL A CA 1
ATOM 1971 C C . VAL A 1 252 ? -9.611 6.692 -32.172 1.00 30.64 252 VAL A C 1
ATOM 1973 O O . VAL A 1 252 ? -9.843 7.411 -31.205 1.00 30.64 252 VAL A O 1
ATOM 1976 N N . PHE A 1 253 ? -8.395 6.581 -32.715 1.00 30.34 253 PHE A N 1
ATOM 1977 C CA . PHE A 1 253 ? -7.267 7.459 -32.421 1.00 30.34 253 PHE A CA 1
ATOM 1978 C C . PHE A 1 253 ? -7.656 8.920 -32.663 1.00 30.34 253 PHE A C 1
ATOM 1980 O O . PHE A 1 253 ? -7.657 9.384 -33.803 1.00 30.34 253 PHE A O 1
ATOM 1987 N N . ASN A 1 254 ? -7.945 9.654 -31.590 1.00 33.12 254 ASN A N 1
ATOM 1988 C CA . ASN A 1 254 ? -7.908 11.104 -31.637 1.00 33.12 254 ASN A CA 1
ATOM 1989 C C . ASN A 1 254 ? -6.501 11.536 -31.215 1.00 33.12 254 ASN A C 1
ATOM 1991 O O . ASN A 1 254 ? -6.097 11.378 -30.064 1.00 33.12 254 ASN A O 1
ATOM 1995 N N . ILE A 1 255 ? -5.717 11.970 -32.198 1.00 37.28 255 ILE A N 1
ATOM 1996 C CA . ILE A 1 255 ? -4.263 12.162 -32.104 1.00 37.28 255 ILE A CA 1
ATOM 1997 C C . ILE A 1 255 ? -3.882 13.290 -31.119 1.00 37.28 255 ILE A C 1
ATOM 1999 O O . ILE A 1 255 ? -2.731 13.381 -30.696 1.00 37.28 255 ILE A O 1
ATOM 2003 N N . GLU A 1 256 ? -4.849 14.105 -30.706 1.00 39.94 256 GLU A N 1
ATOM 2004 C CA . GLU A 1 256 ? -4.637 15.303 -29.893 1.00 39.94 256 GLU A CA 1
ATOM 2005 C C . GLU A 1 256 ? -4.244 15.021 -28.429 1.00 39.94 256 GLU A C 1
ATOM 2007 O O . GLU A 1 256 ? -3.452 15.783 -27.884 1.00 39.94 256 GLU A O 1
ATOM 2012 N N . ASN A 1 257 ? -4.662 13.897 -27.826 1.00 41.59 257 ASN A N 1
ATOM 2013 C CA . ASN A 1 257 ? -4.495 13.665 -26.374 1.00 41.59 257 ASN A CA 1
ATOM 2014 C C . ASN A 1 257 ? -3.258 12.824 -25.981 1.00 41.59 257 ASN A C 1
ATOM 2016 O O . ASN A 1 257 ? -3.023 12.579 -24.802 1.00 41.59 257 ASN A O 1
ATOM 2020 N N . ALA A 1 258 ? -2.472 12.320 -26.941 1.00 44.50 258 ALA A N 1
ATOM 2021 C CA . ALA A 1 258 ? -1.366 11.385 -26.661 1.00 44.50 258 ALA A CA 1
ATOM 2022 C C . ALA A 1 258 ? -0.027 12.068 -26.315 1.00 44.50 258 ALA A C 1
ATOM 2024 O O . ALA A 1 258 ? 0.914 11.395 -25.899 1.00 44.50 258 ALA A O 1
ATOM 2025 N N . ILE A 1 259 ? 0.066 13.386 -26.514 1.00 54.38 259 ILE A N 1
ATOM 2026 C CA . ILE A 1 259 ? 1.281 14.190 -26.319 1.00 54.38 259 ILE A CA 1
ATOM 2027 C C . ILE A 1 259 ? 0.923 15.382 -25.418 1.00 54.38 259 ILE A C 1
ATOM 2029 O O . ILE A 1 259 ? 1.043 16.535 -25.822 1.00 54.38 259 ILE A O 1
ATOM 2033 N N . GLU A 1 260 ? 0.373 15.099 -24.236 1.00 54.41 260 GLU A N 1
ATOM 2034 C CA . GLU A 1 260 ? 0.166 16.082 -23.151 1.00 54.41 260 GLU A CA 1
ATOM 2035 C C . GLU A 1 260 ? 1.216 15.928 -22.037 1.00 54.41 260 GLU A C 1
ATOM 2037 O O . GLU A 1 260 ? 1.158 16.596 -21.010 1.00 54.41 260 GLU A O 1
ATOM 2042 N N . ASP A 1 261 ? 2.198 15.045 -22.231 1.00 57.53 261 ASP A N 1
ATOM 2043 C CA . ASP A 1 261 ? 3.270 14.841 -21.269 1.00 57.53 261 ASP A CA 1
ATOM 2044 C C . ASP A 1 261 ? 4.324 15.950 -21.395 1.00 57.53 261 ASP A C 1
ATOM 2046 O O . ASP A 1 261 ? 5.187 15.926 -22.276 1.00 57.53 261 ASP A O 1
ATOM 2050 N N . HIS A 1 262 ? 4.254 16.924 -20.487 1.00 59.47 262 HIS A N 1
ATOM 2051 C CA . HIS A 1 262 ? 5.224 18.015 -20.361 1.00 59.47 262 HIS A CA 1
ATOM 2052 C C . HIS A 1 262 ? 6.607 17.551 -19.863 1.00 59.47 262 HIS A C 1
ATOM 2054 O O . HIS A 1 262 ? 7.450 18.383 -19.556 1.00 59.47 262 HIS A O 1
ATOM 2060 N N . SER A 1 263 ? 6.875 16.244 -19.760 1.00 63.22 263 SER A N 1
ATOM 2061 C CA . SER A 1 263 ? 8.205 15.705 -19.451 1.00 63.22 263 SER A CA 1
ATOM 2062 C C . SER A 1 263 ? 9.028 15.322 -20.687 1.00 63.22 263 SER A C 1
ATOM 2064 O O . SER A 1 263 ? 10.114 14.764 -20.535 1.00 63.22 263 SER A O 1
ATOM 2066 N N . ILE A 1 264 ? 8.562 15.632 -21.907 1.00 70.19 264 ILE A N 1
ATOM 2067 C CA . ILE A 1 264 ? 9.309 15.337 -23.139 1.00 70.19 264 ILE A CA 1
ATOM 2068 C C . ILE A 1 264 ? 10.602 16.150 -23.196 1.00 70.19 264 ILE A C 1
ATOM 2070 O O . ILE A 1 264 ? 10.606 17.380 -23.231 1.00 70.19 264 ILE A O 1
ATOM 2074 N N . GLN A 1 265 ? 11.714 15.425 -23.267 1.00 71.81 265 GLN A N 1
ATOM 2075 C CA . GLN A 1 265 ? 13.054 15.984 -23.192 1.00 71.81 265 GLN A CA 1
ATOM 2076 C C . GLN A 1 265 ? 13.905 15.475 -24.349 1.00 71.81 265 GLN A C 1
ATOM 2078 O O . GLN A 1 265 ? 14.777 14.634 -24.157 1.00 71.81 265 GLN A O 1
ATOM 2083 N N . LEU A 1 266 ? 13.685 16.001 -25.560 1.00 71.25 266 LEU A N 1
ATOM 2084 C CA . LEU A 1 266 ? 14.508 15.612 -26.708 1.00 71.25 266 LEU A CA 1
ATOM 2085 C C . LEU A 1 266 ? 15.993 15.857 -26.392 1.00 71.25 266 LEU A C 1
ATOM 2087 O O . LEU A 1 266 ? 16.800 14.968 -26.569 1.00 71.25 266 LEU A O 1
ATOM 2091 N N . GLN A 1 267 ? 16.379 16.971 -25.771 1.00 73.12 267 GLN A N 1
ATOM 2092 C CA . GLN A 1 267 ? 17.807 17.263 -25.533 1.00 73.12 267 GLN A CA 1
ATOM 2093 C C . GLN A 1 267 ? 18.159 17.607 -24.083 1.00 73.12 267 GLN A C 1
ATOM 2095 O O . GLN A 1 267 ? 19.329 17.770 -23.729 1.00 73.12 267 GLN A O 1
ATOM 2100 N N . PHE A 1 268 ? 17.170 17.598 -23.192 1.00 62.91 268 PHE A N 1
ATOM 2101 C CA . PHE A 1 268 ? 17.409 17.825 -21.774 1.00 62.91 268 PHE A CA 1
ATOM 2102 C C . PHE A 1 268 ? 17.966 16.563 -21.100 1.00 62.91 268 PHE A C 1
ATOM 2104 O O . PHE A 1 268 ? 17.304 15.536 -21.010 1.00 62.91 268 PHE A O 1
ATOM 2111 N N . GLY A 1 269 ? 19.224 16.621 -20.653 1.00 59.75 269 GLY A N 1
ATOM 2112 C CA . GLY A 1 269 ? 19.735 15.735 -19.598 1.00 59.75 269 GLY A CA 1
ATOM 2113 C C . GLY A 1 269 ? 19.252 16.196 -18.215 1.00 59.75 269 GLY A C 1
ATOM 2114 O O . GLY A 1 269 ? 18.254 16.900 -18.114 1.00 59.75 269 GLY A O 1
ATOM 2115 N N . ASN A 1 270 ? 20.001 15.905 -17.142 1.00 57.72 270 ASN A N 1
ATOM 2116 C CA . ASN A 1 270 ? 19.788 16.500 -15.806 1.00 57.72 270 ASN A CA 1
ATOM 2117 C C . ASN A 1 270 ? 20.123 18.009 -15.792 1.00 57.72 270 ASN A C 1
ATOM 2119 O O . ASN A 1 270 ? 21.029 18.468 -15.092 1.00 57.72 270 ASN A O 1
ATOM 2123 N N . ILE A 1 271 ? 19.440 18.777 -16.631 1.00 64.12 271 ILE A N 1
ATOM 2124 C CA . ILE A 1 271 ? 19.686 20.185 -16.885 1.00 64.12 271 ILE A CA 1
ATOM 2125 C C . ILE A 1 271 ? 18.889 20.986 -15.866 1.00 64.12 271 ILE A C 1
ATOM 2127 O O . ILE A 1 271 ? 17.680 20.825 -15.717 1.00 64.12 271 ILE A O 1
ATOM 2131 N N . LYS A 1 272 ? 19.590 21.849 -15.133 1.00 65.88 272 LYS A N 1
ATOM 2132 C CA . LYS A 1 272 ? 18.965 22.772 -14.189 1.00 65.88 272 LYS A CA 1
ATOM 2133 C C . LYS A 1 272 ? 18.547 24.027 -14.936 1.00 65.88 272 LYS A C 1
ATOM 2135 O O . LYS A 1 272 ? 19.399 24.835 -15.300 1.00 65.88 272 LYS A O 1
ATOM 2140 N N . PHE A 1 273 ? 17.247 24.190 -15.134 1.00 72.62 273 PHE A N 1
ATOM 2141 C CA . PHE A 1 273 ? 16.684 25.453 -15.591 1.00 72.62 273 PHE A CA 1
ATOM 2142 C C . PHE A 1 273 ? 16.827 26.524 -14.506 1.00 72.62 273 PHE A C 1
ATOM 2144 O O . PHE A 1 273 ? 16.869 26.228 -13.311 1.00 72.62 273 PHE A O 1
ATOM 2151 N N . SER A 1 274 ? 16.894 27.787 -14.926 1.00 72.50 274 SER A N 1
ATOM 2152 C CA . SER A 1 274 ? 16.934 28.933 -14.012 1.00 72.50 274 SER A CA 1
ATOM 2153 C C . SER A 1 274 ? 15.627 29.123 -13.232 1.00 72.50 274 SER A C 1
ATOM 2155 O O . SER A 1 274 ? 15.640 29.765 -12.184 1.00 72.50 274 SER A O 1
ATOM 2157 N N . SER A 1 275 ? 14.512 28.586 -13.738 1.00 79.00 275 SER A N 1
ATOM 2158 C CA . SER A 1 275 ? 13.192 28.583 -13.099 1.00 79.00 275 SER A CA 1
ATOM 2159 C C . SER A 1 275 ? 12.326 27.428 -13.620 1.00 79.00 275 SER A C 1
ATOM 2161 O O . SER A 1 275 ? 12.557 26.918 -14.716 1.00 79.00 275 SER A O 1
ATOM 2163 N N . GLU A 1 276 ? 11.314 27.041 -12.840 1.00 72.81 276 GLU A N 1
ATOM 2164 C CA . GLU A 1 276 ? 10.304 26.032 -13.207 1.00 72.81 276 GLU A CA 1
ATOM 2165 C C . GLU A 1 276 ? 9.471 26.475 -14.427 1.00 72.81 276 GLU A C 1
ATOM 2167 O O . GLU A 1 276 ? 9.223 25.686 -15.330 1.00 72.81 276 GLU A O 1
ATOM 2172 N N . GLU A 1 277 ? 9.173 27.772 -14.537 1.00 77.69 277 GLU A N 1
ATOM 2173 C CA . GLU A 1 277 ? 8.477 28.376 -15.686 1.00 77.69 277 GLU A CA 1
ATOM 2174 C C . GLU A 1 277 ? 9.257 28.212 -17.005 1.00 77.69 277 GLU A C 1
ATOM 2176 O O . GLU A 1 277 ? 8.683 27.885 -18.039 1.00 77.69 277 GLU A O 1
ATOM 2181 N N . LYS A 1 278 ? 10.591 28.362 -16.971 1.00 77.56 278 LYS A N 1
ATOM 2182 C CA . LYS A 1 278 ? 11.461 28.147 -18.142 1.00 77.56 278 LYS A CA 1
ATOM 2183 C C . LYS A 1 278 ? 11.511 26.679 -18.567 1.00 77.56 278 LYS A C 1
ATOM 2185 O O . LYS A 1 278 ? 11.650 26.393 -19.753 1.00 77.56 278 LYS A O 1
ATOM 2190 N N . GLN A 1 279 ? 11.417 25.762 -17.605 1.00 80.06 279 GLN A N 1
ATOM 2191 C CA . GLN A 1 279 ? 11.344 24.327 -17.869 1.00 80.06 279 GLN A CA 1
ATOM 2192 C C . GLN A 1 279 ? 10.009 23.950 -18.522 1.00 80.06 279 GLN A C 1
ATOM 2194 O O . GLN A 1 279 ? 9.986 23.156 -19.463 1.00 80.06 279 GLN A O 1
ATOM 2199 N N . GLU A 1 280 ? 8.908 24.530 -18.049 1.00 80.00 280 GLU A N 1
ATOM 2200 C CA . GLU A 1 280 ? 7.576 24.323 -18.614 1.00 80.00 280 GLU A CA 1
ATOM 2201 C C . GLU A 1 280 ? 7.477 24.891 -20.040 1.00 80.00 280 GLU A C 1
ATOM 2203 O O . GLU A 1 280 ? 7.068 24.176 -20.954 1.00 80.00 280 GLU A O 1
ATOM 2208 N N . GLU A 1 281 ? 7.959 26.121 -20.259 1.00 81.50 281 GLU A N 1
ATOM 2209 C CA . GLU A 1 281 ? 8.042 26.771 -21.579 1.00 81.50 281 GLU A CA 1
ATOM 2210 C C . GLU A 1 281 ? 8.822 25.913 -22.591 1.00 81.50 281 GLU A C 1
ATOM 2212 O O . GLU A 1 281 ? 8.346 25.642 -23.694 1.00 81.50 281 GLU A O 1
ATOM 2217 N N . ALA A 1 282 ? 9.997 25.417 -22.196 1.00 81.06 282 ALA A N 1
ATOM 2218 C CA . ALA A 1 282 ? 10.809 24.531 -23.022 1.00 81.06 282 ALA A CA 1
ATOM 2219 C C . ALA A 1 282 ? 10.097 23.216 -23.369 1.00 81.06 282 ALA A C 1
ATOM 2221 O O . ALA A 1 282 ? 10.132 22.758 -24.513 1.00 81.06 282 ALA A O 1
ATOM 2222 N N . SER A 1 283 ? 9.449 22.607 -22.378 1.00 82.00 283 SER A N 1
ATOM 2223 C CA . SER A 1 283 ? 8.778 21.320 -22.549 1.00 82.00 283 SER A CA 1
ATOM 2224 C C . SER A 1 283 ? 7.564 21.437 -23.468 1.00 82.00 283 SER A C 1
ATOM 2226 O O . SER A 1 283 ? 7.328 20.556 -24.292 1.00 82.00 283 SER A O 1
ATOM 2228 N N . LEU A 1 284 ? 6.825 22.547 -23.386 1.00 82.75 284 LEU A N 1
ATOM 2229 C CA . LEU A 1 284 ? 5.705 22.847 -24.278 1.00 82.75 284 LEU A CA 1
ATOM 2230 C C . LEU A 1 284 ? 6.140 22.938 -25.746 1.00 82.75 284 LEU A C 1
ATOM 2232 O O . LEU A 1 284 ? 5.519 22.306 -26.601 1.00 82.75 284 LEU A O 1
ATOM 2236 N N . LEU A 1 285 ? 7.229 23.656 -26.034 1.00 83.44 285 LEU A N 1
ATOM 2237 C CA . LEU A 1 285 ? 7.737 23.801 -27.402 1.00 83.44 285 LEU A CA 1
ATOM 2238 C C . LEU A 1 285 ? 8.206 22.459 -27.989 1.00 83.44 285 LEU A C 1
ATOM 2240 O O . LEU A 1 285 ? 7.918 22.155 -29.148 1.00 83.44 285 LEU A O 1
ATOM 2244 N N . LEU A 1 286 ? 8.864 21.610 -27.188 1.00 87.06 286 LEU A N 1
ATOM 2245 C CA . LEU A 1 286 ? 9.276 20.270 -27.629 1.00 87.06 286 LEU A CA 1
ATOM 2246 C C . LEU A 1 286 ? 8.086 19.330 -27.854 1.00 87.06 286 LEU A C 1
ATOM 2248 O O . LEU A 1 286 ? 8.081 18.553 -28.813 1.00 87.06 286 LEU A O 1
ATOM 2252 N N . VAL A 1 287 ? 7.064 19.414 -27.000 1.00 84.50 287 VAL A N 1
ATOM 2253 C CA . VAL A 1 287 ? 5.796 18.694 -27.167 1.00 84.50 287 VAL A CA 1
ATOM 2254 C C . VAL A 1 287 ? 5.115 19.096 -28.478 1.00 84.50 287 VAL A C 1
ATOM 2256 O O . VAL A 1 287 ? 4.680 18.225 -29.236 1.00 84.50 287 VAL A O 1
ATOM 2259 N N . GLU A 1 288 ? 5.046 20.393 -28.778 1.00 84.62 288 GLU A N 1
ATOM 2260 C CA . GLU A 1 288 ? 4.438 20.912 -30.007 1.00 84.62 288 GLU A CA 1
ATOM 2261 C C . GLU A 1 288 ? 5.219 20.496 -31.262 1.00 84.62 288 GLU A C 1
ATOM 2263 O O . GLU A 1 288 ? 4.624 20.040 -32.249 1.00 84.62 288 GLU A O 1
ATOM 2268 N N . ALA A 1 289 ? 6.551 20.561 -31.204 1.00 88.81 289 ALA A N 1
ATOM 2269 C CA . ALA A 1 289 ? 7.428 20.095 -32.270 1.00 88.81 289 ALA A CA 1
ATOM 2270 C C . ALA A 1 289 ? 7.207 18.606 -32.570 1.00 88.81 289 ALA A C 1
ATOM 2272 O O . ALA A 1 289 ? 6.924 18.227 -33.712 1.00 88.81 289 ALA A O 1
ATOM 2273 N N . LEU A 1 290 ? 7.264 17.757 -31.541 1.00 88.75 290 LEU A N 1
ATOM 2274 C CA . LEU A 1 290 ? 7.096 16.312 -31.677 1.00 88.75 290 LEU A CA 1
ATOM 2275 C C . LEU A 1 290 ? 5.693 15.942 -32.173 1.00 88.75 290 LEU A C 1
ATOM 2277 O O . LEU A 1 290 ? 5.538 15.068 -33.029 1.00 88.75 290 LEU A O 1
ATOM 2281 N N . ARG A 1 291 ? 4.666 16.656 -31.701 1.00 86.00 291 ARG A N 1
ATOM 2282 C CA . ARG A 1 291 ? 3.288 16.519 -32.186 1.00 86.00 291 ARG A CA 1
ATOM 2283 C C . ARG A 1 291 ? 3.183 16.825 -33.672 1.00 86.00 291 ARG A C 1
ATOM 2285 O O . ARG A 1 291 ? 2.575 16.053 -34.414 1.00 86.00 291 ARG A O 1
ATOM 2292 N N . SER A 1 292 ? 3.799 17.911 -34.118 1.00 87.38 292 SER A N 1
ATOM 2293 C CA . SER A 1 292 ? 3.803 18.294 -35.528 1.00 87.38 292 SER A CA 1
ATOM 2294 C C . SER A 1 292 ? 4.561 17.282 -36.392 1.00 87.38 292 SER A C 1
ATOM 2296 O O . SER A 1 292 ? 4.083 16.939 -37.473 1.00 87.38 292 SER A O 1
ATOM 2298 N N . ILE A 1 293 ? 5.667 16.718 -35.884 1.00 90.44 293 ILE A N 1
ATOM 2299 C CA . ILE A 1 293 ? 6.463 15.682 -36.572 1.00 90.44 293 ILE A CA 1
ATOM 2300 C C . ILE A 1 293 ? 5.633 14.407 -36.764 1.00 90.44 293 ILE A C 1
ATOM 2302 O O . ILE A 1 293 ? 5.550 13.850 -37.860 1.00 90.44 293 ILE A O 1
ATOM 2306 N N . ILE A 1 294 ? 4.952 13.969 -35.708 1.00 87.19 294 ILE A N 1
ATOM 2307 C CA . ILE A 1 294 ? 4.068 12.800 -35.737 1.00 87.19 294 ILE A CA 1
ATOM 2308 C C . ILE A 1 294 ? 2.884 13.020 -36.689 1.00 87.19 294 ILE A C 1
ATOM 2310 O O . ILE A 1 294 ? 2.471 12.104 -37.397 1.00 87.19 294 ILE A O 1
ATOM 2314 N N . ASN A 1 295 ? 2.354 14.242 -36.742 1.00 87.12 295 ASN A N 1
ATOM 2315 C CA . ASN A 1 295 ? 1.271 14.622 -37.652 1.00 87.12 295 ASN A CA 1
ATOM 2316 C C . ASN A 1 295 ? 1.741 14.920 -39.081 1.00 87.12 295 ASN A C 1
ATOM 2318 O O . ASN A 1 295 ? 0.925 15.297 -39.933 1.00 87.12 295 ASN A O 1
ATOM 2322 N N . LYS A 1 296 ? 3.041 14.742 -39.346 1.00 91.25 296 LYS A N 1
ATOM 2323 C CA . LYS A 1 296 ? 3.680 14.989 -40.637 1.00 91.25 296 LYS A CA 1
ATOM 2324 C C . LYS A 1 296 ? 3.429 16.410 -41.147 1.00 91.25 296 LYS A C 1
ATOM 2326 O O . LYS A 1 296 ? 3.139 16.629 -42.322 1.00 91.25 296 LYS A O 1
ATOM 2331 N N . ASN A 1 297 ? 3.462 17.377 -40.232 1.00 92.19 297 ASN A N 1
ATOM 2332 C CA . ASN A 1 297 ? 3.346 18.799 -40.523 1.00 92.19 297 ASN A CA 1
ATOM 2333 C C . ASN A 1 297 ? 4.728 19.450 -40.432 1.00 92.19 297 ASN A C 1
ATOM 2335 O O . ASN A 1 297 ? 5.081 20.047 -39.418 1.00 92.19 297 ASN A O 1
ATOM 2339 N N . ILE A 1 298 ? 5.491 19.314 -41.516 1.00 92.88 298 ILE A N 1
ATOM 2340 C CA . ILE A 1 298 ? 6.888 19.745 -41.609 1.00 92.88 298 ILE A CA 1
ATOM 2341 C C . ILE A 1 298 ? 7.100 21.223 -41.247 1.00 92.88 298 ILE A C 1
ATOM 2343 O O . ILE A 1 298 ? 8.031 21.549 -40.518 1.00 92.88 298 ILE A O 1
ATOM 2347 N N . GLU A 1 299 ? 6.213 22.113 -41.691 1.00 92.44 299 GLU A N 1
ATOM 2348 C CA . GLU A 1 299 ? 6.351 23.556 -41.470 1.00 92.44 299 GLU A CA 1
ATOM 2349 C C . GLU A 1 299 ? 6.194 23.926 -39.993 1.00 92.44 299 GLU A C 1
ATOM 2351 O O . GLU A 1 299 ? 6.986 24.697 -39.453 1.00 92.44 299 GLU A O 1
ATOM 2356 N N . THR A 1 300 ? 5.205 23.340 -39.313 1.00 89.00 300 THR A N 1
ATOM 2357 C CA . THR A 1 300 ? 5.024 23.556 -37.873 1.00 89.00 300 THR A CA 1
ATOM 2358 C C . THR A 1 300 ? 6.124 22.866 -37.068 1.00 89.00 300 THR A C 1
ATOM 2360 O O . THR A 1 300 ? 6.613 23.449 -36.109 1.00 89.00 300 THR A O 1
ATOM 2363 N N . SER A 1 301 ? 6.588 21.683 -37.487 1.00 91.44 301 SER A N 1
ATOM 2364 C CA . SER A 1 301 ? 7.716 20.991 -36.848 1.00 91.44 301 SER A CA 1
ATOM 2365 C C . SER A 1 301 ? 8.994 21.823 -36.838 1.00 91.44 301 SER A C 1
ATOM 2367 O O . SER A 1 301 ? 9.595 21.994 -35.781 1.00 91.44 301 SER A O 1
ATOM 2369 N N . ILE A 1 302 ? 9.392 22.348 -38.001 1.00 93.69 302 ILE A N 1
ATOM 2370 C CA . ILE A 1 302 ? 10.587 23.191 -38.140 1.00 93.69 302 ILE A CA 1
ATOM 2371 C C . ILE A 1 302 ? 10.422 24.452 -37.295 1.00 93.69 302 ILE A C 1
ATOM 2373 O O . ILE A 1 302 ? 11.300 24.779 -36.502 1.00 93.69 302 ILE A O 1
ATOM 2377 N N . LYS A 1 303 ? 9.269 25.122 -37.405 1.00 93.19 303 LYS A N 1
ATOM 2378 C CA . LYS A 1 303 ? 8.996 26.353 -36.663 1.00 93.19 303 LYS A CA 1
ATOM 2379 C C . LYS A 1 303 ? 9.121 26.158 -35.146 1.00 93.19 303 LYS A C 1
ATOM 2381 O O . LYS A 1 303 ? 9.822 26.933 -34.505 1.00 93.19 303 LYS A O 1
ATOM 2386 N N . SER A 1 304 ? 8.485 25.134 -34.575 1.00 89.56 304 SER A N 1
ATOM 2387 C CA . SER A 1 304 ? 8.520 24.897 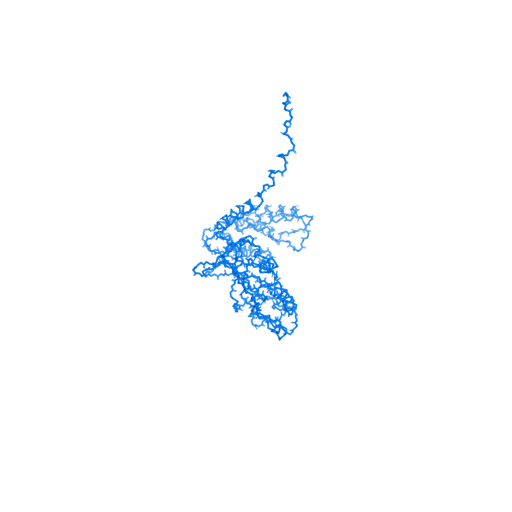-33.124 1.00 89.56 304 SER A CA 1
ATOM 2388 C C . SER A 1 304 ? 9.923 24.538 -32.617 1.00 89.56 304 SER A C 1
ATOM 2390 O O . SER A 1 304 ? 10.300 24.963 -31.528 1.00 89.56 304 SER A O 1
ATOM 2392 N N . LEU A 1 305 ? 10.723 23.799 -33.400 1.00 91.06 305 LEU A N 1
ATOM 2393 C CA . LEU A 1 305 ? 12.120 23.507 -33.043 1.00 91.06 305 LEU A CA 1
ATOM 2394 C C . LEU A 1 305 ? 13.016 24.751 -33.141 1.00 91.06 305 LEU A C 1
ATOM 2396 O O . LEU A 1 305 ? 13.841 24.965 -32.259 1.00 91.06 305 LEU A O 1
ATOM 2400 N N . GLN A 1 306 ? 12.812 25.609 -34.144 1.00 92.44 306 GLN A N 1
ATOM 2401 C CA . GLN A 1 306 ? 13.523 26.888 -34.259 1.00 92.44 306 GLN A CA 1
ATOM 2402 C C . GLN A 1 306 ? 13.166 27.850 -33.115 1.00 92.44 306 GLN A C 1
ATOM 2404 O O . GLN A 1 306 ? 14.049 28.500 -32.558 1.00 92.44 306 GLN A O 1
ATOM 2409 N N . GLU A 1 307 ? 11.885 27.945 -32.739 1.00 90.50 307 GLU A N 1
ATOM 2410 C CA . GLU A 1 307 ? 11.436 28.752 -31.593 1.00 90.50 307 GLU A CA 1
ATOM 2411 C C . GLU A 1 307 ? 12.050 28.244 -30.284 1.00 90.50 307 GLU A C 1
ATOM 2413 O O . GLU A 1 307 ? 12.504 29.036 -29.455 1.00 90.50 307 GLU A O 1
ATOM 2418 N N . TYR A 1 308 ? 12.140 26.923 -30.133 1.00 89.38 308 TYR A N 1
ATOM 2419 C CA . TYR A 1 308 ? 12.832 26.297 -29.019 1.00 89.38 308 TYR A CA 1
ATOM 2420 C C . TYR A 1 308 ? 14.335 26.635 -29.000 1.00 89.38 308 TYR A C 1
ATOM 2422 O O . TYR A 1 308 ? 14.824 27.105 -27.975 1.00 89.38 308 TYR A O 1
ATOM 2430 N N . GLU A 1 309 ? 15.073 26.490 -30.106 1.00 87.50 309 GLU A N 1
ATOM 2431 C CA . GLU A 1 309 ? 16.509 26.828 -30.152 1.00 87.50 309 GLU A CA 1
ATOM 2432 C C . GLU A 1 309 ? 16.779 28.311 -29.888 1.00 87.50 309 GLU A C 1
ATOM 2434 O O . GLU A 1 309 ? 17.735 28.660 -29.196 1.00 87.50 309 GLU A O 1
ATOM 2439 N N . GLN A 1 310 ? 15.917 29.198 -30.387 1.00 86.94 310 GLN A N 1
ATOM 2440 C CA . GLN A 1 310 ? 16.033 30.634 -30.136 1.00 86.94 310 GLN A CA 1
ATOM 2441 C C . GLN A 1 310 ? 15.820 30.978 -28.658 1.00 86.94 310 GLN A C 1
ATOM 2443 O O . GLN A 1 310 ? 16.544 31.812 -28.108 1.00 86.94 310 GLN A O 1
ATOM 2448 N N . ALA A 1 311 ? 14.842 30.343 -28.007 1.00 83.69 311 ALA A N 1
ATOM 2449 C CA . ALA A 1 311 ? 14.563 30.542 -26.588 1.00 83.69 311 ALA A CA 1
ATOM 2450 C C . ALA A 1 311 ? 15.598 29.851 -25.677 1.00 83.69 311 ALA A C 1
ATOM 2452 O O . ALA A 1 311 ? 15.844 30.317 -24.558 1.00 83.69 311 ALA A O 1
ATOM 2453 N N . PHE A 1 312 ? 16.221 28.770 -26.159 1.00 84.75 312 PHE A N 1
ATOM 2454 C CA . PHE A 1 312 ? 17.070 27.862 -25.388 1.00 84.75 312 PHE A CA 1
ATOM 2455 C C . PHE A 1 312 ? 18.372 27.465 -26.128 1.00 84.75 312 PHE A C 1
ATOM 2457 O O . PHE A 1 312 ? 18.665 26.277 -26.274 1.00 84.75 312 PHE A O 1
ATOM 2464 N N . PRO A 1 313 ? 19.237 28.425 -26.517 1.00 74.69 313 PRO A N 1
ATOM 2465 C CA . PRO A 1 313 ? 20.370 28.193 -27.430 1.00 74.69 313 PRO A CA 1
ATOM 2466 C C . PRO A 1 313 ? 21.496 27.310 -26.866 1.00 74.69 313 PRO A C 1
ATOM 2468 O O . PRO A 1 313 ? 22.399 26.911 -27.593 1.00 74.69 313 PRO A O 1
ATOM 2471 N N . LEU A 1 314 ? 21.481 27.016 -25.561 1.00 71.12 314 LEU A N 1
ATOM 2472 C CA . LEU A 1 314 ? 22.443 26.112 -24.917 1.00 71.12 314 LEU A CA 1
ATOM 2473 C C . LEU A 1 314 ? 22.008 24.636 -24.976 1.00 71.12 314 LEU A C 1
ATOM 2475 O O . LEU A 1 314 ? 22.759 23.770 -24.527 1.00 71.12 314 LEU A O 1
ATOM 2479 N N . TYR A 1 315 ? 20.809 24.349 -25.496 1.00 72.31 315 TYR A N 1
ATOM 2480 C CA . TYR A 1 315 ? 20.173 23.030 -25.482 1.00 72.31 315 TYR A CA 1
ATOM 2481 C C . TYR A 1 315 ? 19.713 22.659 -26.895 1.00 72.31 315 TYR A C 1
ATOM 2483 O O . TYR A 1 315 ? 18.528 22.676 -27.195 1.00 72.31 315 TYR A O 1
ATOM 2491 N N . SER A 1 316 ? 20.685 22.364 -27.753 1.00 74.00 316 SER A N 1
ATOM 2492 C CA . SER A 1 316 ? 20.539 22.117 -29.195 1.00 74.00 316 SER A CA 1
ATOM 2493 C C . SER A 1 316 ? 19.605 20.951 -29.528 1.00 74.00 316 SER A C 1
ATOM 2495 O O . SER A 1 316 ? 19.736 19.899 -28.913 1.00 74.00 316 SER A O 1
ATOM 2497 N N . VAL A 1 317 ? 18.720 21.121 -30.522 1.00 81.81 317 VAL A N 1
ATOM 2498 C CA . VAL A 1 317 ? 17.918 20.061 -31.182 1.00 81.81 317 VAL A CA 1
ATOM 2499 C C . VAL A 1 317 ? 18.310 19.884 -32.658 1.00 81.81 317 VAL A C 1
ATOM 2501 O O . VAL A 1 317 ? 17.616 19.184 -33.405 1.00 81.81 317 VAL A O 1
ATOM 2504 N N . ASP A 1 318 ? 19.464 20.443 -33.032 1.00 82.62 318 ASP A N 1
ATOM 2505 C CA . ASP A 1 318 ? 19.971 20.626 -34.392 1.00 82.62 318 ASP A CA 1
ATOM 2506 C C . ASP A 1 318 ? 19.898 19.329 -35.203 1.00 82.62 318 ASP A C 1
ATOM 2508 O O . ASP A 1 318 ? 19.432 19.331 -36.327 1.00 82.62 318 ASP A O 1
ATOM 2512 N N . ILE A 1 319 ? 20.204 18.169 -34.611 1.00 86.38 319 ILE A N 1
ATOM 2513 C CA . ILE A 1 319 ? 20.168 16.874 -35.319 1.00 86.38 319 ILE A CA 1
ATOM 2514 C C . ILE A 1 319 ? 18.795 16.588 -35.961 1.00 86.38 319 ILE A C 1
ATOM 2516 O O . ILE A 1 319 ? 18.723 16.068 -37.075 1.00 86.38 319 ILE A O 1
ATOM 2520 N N . VAL A 1 320 ? 17.693 16.894 -35.267 1.00 90.25 320 VAL A N 1
ATOM 2521 C CA . VAL A 1 320 ? 16.337 16.681 -35.810 1.00 90.25 320 VAL A CA 1
ATOM 2522 C C . VAL A 1 320 ? 15.945 17.839 -36.711 1.00 90.25 320 VAL A C 1
ATOM 2524 O O . VAL A 1 320 ? 15.353 17.602 -37.764 1.00 90.25 320 VAL A O 1
ATOM 2527 N N . LEU A 1 321 ? 16.266 19.070 -36.307 1.00 93.06 321 LEU A N 1
ATOM 2528 C CA . LEU A 1 321 ? 15.950 20.265 -37.078 1.00 93.06 321 LEU A CA 1
ATOM 2529 C C . LEU A 1 321 ? 16.645 20.242 -38.446 1.00 93.06 321 LEU A C 1
ATOM 2531 O O . LEU A 1 321 ? 15.959 20.307 -39.462 1.00 93.06 321 LEU A O 1
ATOM 2535 N N . ASP A 1 322 ? 17.955 20.011 -38.482 1.00 92.44 322 ASP A N 1
ATOM 2536 C CA . ASP A 1 322 ? 18.761 19.837 -39.691 1.00 92.44 322 ASP A CA 1
ATOM 2537 C C . ASP A 1 322 ? 18.163 18.748 -40.576 1.00 92.44 322 ASP A C 1
ATOM 2539 O O . ASP A 1 322 ? 17.971 18.943 -41.774 1.00 92.44 322 ASP A O 1
ATOM 2543 N N . LYS A 1 323 ? 17.773 17.605 -39.993 1.00 94.00 323 LYS A N 1
ATOM 2544 C CA . LYS A 1 323 ? 17.196 16.516 -40.783 1.00 94.00 323 LYS A CA 1
ATOM 2545 C C . LYS A 1 323 ? 15.871 16.907 -41.441 1.00 94.00 323 LYS A C 1
ATOM 2547 O O . LYS A 1 323 ? 15.612 16.508 -42.586 1.00 94.00 323 LYS A O 1
ATOM 2552 N N . LEU A 1 324 ? 15.027 17.637 -40.713 1.00 94.25 324 LEU A N 1
ATOM 2553 C CA . LEU A 1 324 ? 13.756 18.160 -41.207 1.00 94.25 324 LEU A CA 1
ATOM 2554 C C . LEU A 1 324 ? 13.982 19.222 -42.290 1.00 94.25 324 LEU A C 1
ATOM 2556 O O . LEU A 1 324 ? 13.281 19.198 -43.298 1.00 94.25 324 LEU A O 1
ATOM 2560 N N . GLU A 1 325 ? 14.965 20.106 -42.125 1.00 94.75 325 GLU A N 1
ATOM 2561 C CA . GLU A 1 325 ? 15.310 21.141 -43.102 1.00 94.75 325 GLU A CA 1
ATOM 2562 C C . GLU A 1 325 ? 15.930 20.554 -44.380 1.00 94.75 325 GLU A C 1
ATOM 2564 O O . GLU A 1 325 ? 15.476 20.873 -45.481 1.00 94.75 325 GLU A O 1
ATOM 2569 N N . GLU A 1 326 ? 16.888 19.632 -44.253 1.00 94.88 326 GLU A N 1
ATOM 2570 C CA . GLU A 1 326 ? 17.523 18.922 -45.371 1.00 94.88 326 GLU A CA 1
ATOM 2571 C C . GLU A 1 326 ? 16.511 18.143 -46.212 1.00 94.88 326 GLU A C 1
ATOM 2573 O O . GLU A 1 326 ? 16.623 18.078 -47.435 1.00 94.88 326 GLU A O 1
ATOM 2578 N N . SER A 1 327 ? 15.518 17.540 -45.553 1.00 93.62 327 SER A N 1
ATOM 2579 C CA . SER A 1 327 ? 14.514 16.689 -46.201 1.00 93.62 327 SER A CA 1
ATOM 2580 C C . SER A 1 327 ? 13.189 17.430 -46.429 1.00 93.62 327 SER A C 1
ATOM 2582 O O . SER A 1 327 ? 12.182 16.800 -46.753 1.00 93.62 327 SER A O 1
ATOM 2584 N N . ARG A 1 328 ? 13.155 18.762 -46.256 1.00 93.94 328 ARG A N 1
ATOM 2585 C CA . ARG A 1 328 ? 11.914 19.555 -46.198 1.00 93.94 328 ARG A CA 1
ATOM 2586 C C . ARG A 1 328 ? 11.031 19.378 -47.425 1.00 93.94 328 ARG A C 1
ATOM 2588 O O . ARG A 1 328 ? 9.819 19.265 -47.276 1.00 93.94 328 ARG A O 1
ATOM 2595 N N . THR A 1 329 ? 11.618 19.350 -48.623 1.00 91.88 329 THR A N 1
ATOM 2596 C CA . THR A 1 329 ? 10.878 19.190 -49.886 1.00 91.88 329 THR A CA 1
ATOM 2597 C C . THR A 1 329 ? 10.203 17.829 -49.995 1.00 91.88 329 THR A C 1
ATOM 2599 O O . THR A 1 329 ? 9.061 17.757 -50.439 1.00 91.88 329 THR A O 1
ATOM 2602 N N . ASP A 1 330 ? 10.872 16.769 -49.542 1.00 92.38 330 ASP A N 1
ATOM 2603 C CA . ASP A 1 330 ? 10.357 15.399 -49.614 1.00 92.38 330 ASP A CA 1
ATOM 2604 C C . ASP A 1 330 ? 9.293 15.159 -48.533 1.00 92.38 330 ASP A C 1
ATOM 2606 O O . ASP A 1 330 ? 8.254 14.551 -48.785 1.00 92.38 330 ASP A O 1
ATOM 2610 N N . LEU A 1 331 ? 9.500 15.728 -47.342 1.00 93.44 331 LEU A N 1
ATOM 2611 C CA . LEU A 1 331 ? 8.593 15.620 -46.197 1.00 93.44 331 LEU A CA 1
ATOM 2612 C C . LEU A 1 331 ? 7.278 16.401 -46.366 1.00 93.44 331 LEU A C 1
ATOM 2614 O O . LEU A 1 331 ? 6.354 16.197 -45.574 1.00 93.44 331 LEU A O 1
ATOM 2618 N N . GLN A 1 332 ? 7.150 17.255 -47.393 1.00 90.69 332 GLN A N 1
ATOM 2619 C CA . GLN A 1 332 ? 5.855 17.839 -47.770 1.00 90.69 332 GLN A CA 1
ATOM 2620 C C . GLN A 1 332 ? 4.841 16.757 -48.166 1.00 90.69 332 GLN A C 1
ATOM 2622 O O . GLN A 1 332 ? 3.642 16.922 -47.921 1.00 90.69 332 GLN A O 1
ATOM 2627 N N . ASP A 1 333 ? 5.305 15.634 -48.727 1.00 90.12 333 ASP A N 1
ATOM 2628 C CA . ASP A 1 333 ? 4.474 14.448 -48.895 1.00 90.12 333 ASP A CA 1
ATOM 2629 C C . ASP A 1 333 ? 4.384 13.680 -47.569 1.00 90.12 333 ASP A C 1
ATOM 2631 O O . ASP A 1 333 ? 5.353 13.118 -47.058 1.00 90.12 333 ASP A O 1
ATOM 2635 N N . LYS A 1 334 ? 3.173 13.589 -47.015 1.00 89.38 334 LYS A N 1
ATOM 2636 C CA . LYS A 1 334 ? 2.906 12.836 -45.780 1.00 89.38 334 LYS A CA 1
ATOM 2637 C C . LYS A 1 334 ? 3.153 11.330 -45.928 1.00 89.38 334 LYS A C 1
ATOM 2639 O O . LYS A 1 334 ? 3.258 10.625 -44.926 1.00 89.38 334 LYS A O 1
ATOM 2644 N N . ASN A 1 335 ? 3.238 10.809 -47.144 1.00 89.69 335 ASN A N 1
ATOM 2645 C CA . ASN A 1 335 ? 3.533 9.399 -47.390 1.00 89.69 335 ASN A CA 1
ATOM 2646 C C . ASN A 1 335 ? 4.998 9.153 -47.765 1.00 89.69 335 ASN A C 1
ATOM 2648 O O . ASN A 1 335 ? 5.368 8.003 -48.006 1.00 89.69 335 ASN A O 1
ATOM 2652 N N . SER A 1 336 ? 5.832 10.198 -47.784 1.00 92.38 336 SER A N 1
ATOM 2653 C CA . SER A 1 336 ? 7.255 10.064 -48.076 1.00 92.38 336 SER A CA 1
ATOM 2654 C C . SER A 1 336 ? 7.933 9.108 -47.075 1.00 92.38 336 SER A C 1
ATOM 2656 O O . SER A 1 336 ? 7.717 9.219 -45.859 1.00 92.38 336 SER A O 1
ATOM 2658 N N . PRO A 1 337 ? 8.779 8.174 -47.554 1.00 90.06 337 PRO A N 1
ATOM 2659 C CA . PRO A 1 337 ? 9.547 7.281 -46.690 1.00 90.06 337 PRO A CA 1
ATOM 2660 C C . PRO A 1 337 ? 10.604 8.024 -45.856 1.00 90.06 337 PRO A C 1
ATOM 2662 O O . PRO A 1 337 ? 11.128 7.467 -44.890 1.00 90.06 337 PRO A O 1
ATOM 2665 N N . GLU A 1 338 ? 10.909 9.282 -46.179 1.00 92.38 338 GLU A N 1
ATOM 2666 C CA . GLU A 1 338 ? 11.807 10.146 -45.417 1.00 92.38 338 GLU A CA 1
ATOM 2667 C C . GLU A 1 338 ? 11.273 10.405 -44.002 1.00 92.38 338 GLU A C 1
ATOM 2669 O O . GLU A 1 338 ? 12.078 10.500 -43.075 1.00 92.38 338 GLU A O 1
ATOM 2674 N N . TRP A 1 339 ? 9.948 10.399 -43.790 1.00 91.62 339 TRP A N 1
ATOM 2675 C CA . TRP A 1 339 ? 9.355 10.504 -42.449 1.00 91.62 339 TRP A CA 1
ATOM 2676 C C . TRP A 1 339 ? 9.828 9.384 -41.522 1.00 91.62 339 TRP A C 1
ATOM 2678 O O . TRP A 1 339 ? 10.149 9.635 -40.363 1.00 91.62 339 TRP A O 1
ATOM 2688 N N . LYS A 1 340 ? 9.982 8.164 -42.045 1.00 91.94 340 LYS A N 1
ATOM 2689 C CA . LYS A 1 340 ? 10.483 7.031 -41.261 1.00 91.94 340 LYS A CA 1
ATOM 2690 C C . LYS A 1 340 ? 11.936 7.228 -40.828 1.00 91.94 340 LYS A C 1
ATOM 2692 O O . LYS A 1 340 ? 12.312 6.831 -39.730 1.00 91.94 340 LYS A O 1
ATOM 2697 N N . LYS A 1 341 ? 12.752 7.880 -41.665 1.00 93.00 341 LYS A N 1
ATOM 2698 C CA . LYS A 1 341 ? 14.139 8.230 -41.318 1.00 93.00 341 LYS A CA 1
ATOM 2699 C C . LYS A 1 341 ? 14.173 9.270 -4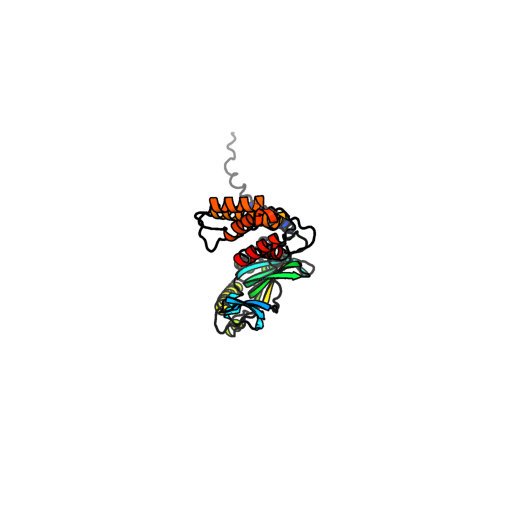0.195 1.00 93.00 341 LYS A C 1
ATOM 2701 O O . LYS A 1 341 ? 15.002 9.155 -39.302 1.00 93.00 341 LYS A O 1
ATOM 2706 N N . VAL A 1 342 ? 13.260 10.245 -40.218 1.00 93.00 342 VAL A N 1
ATOM 2707 C CA . VAL A 1 342 ? 13.099 11.231 -39.134 1.00 93.00 342 VAL A CA 1
ATOM 2708 C C . VAL A 1 342 ? 12.674 10.546 -37.832 1.00 93.00 342 VAL A C 1
ATOM 2710 O O . VAL A 1 342 ? 13.253 10.817 -36.785 1.00 93.00 342 VAL A O 1
ATOM 2713 N N . TYR A 1 343 ? 11.709 9.623 -37.880 1.00 94.19 343 TYR A N 1
ATOM 2714 C CA . TYR A 1 343 ? 11.253 8.895 -36.690 1.00 94.19 343 TYR A CA 1
ATOM 2715 C C . TYR A 1 343 ? 12.348 8.020 -36.093 1.00 94.19 343 TYR A C 1
ATOM 2717 O O . TYR A 1 343 ? 12.566 8.065 -34.884 1.00 94.19 343 TYR A O 1
ATOM 2725 N N . GLN A 1 344 ? 13.083 7.293 -36.936 1.00 92.00 344 GLN A N 1
ATOM 2726 C CA . GLN A 1 344 ? 14.213 6.491 -36.484 1.00 92.00 344 GLN A CA 1
ATOM 2727 C C . GLN A 1 344 ? 15.295 7.368 -35.849 1.00 92.00 344 GLN A C 1
ATOM 2729 O O . GLN A 1 344 ? 15.784 7.038 -34.777 1.00 92.00 344 GLN A O 1
ATOM 2734 N N . LEU A 1 345 ? 15.603 8.524 -36.446 1.00 92.44 345 LEU A N 1
ATOM 2735 C CA . LEU A 1 345 ? 16.569 9.467 -35.885 1.00 92.44 345 LEU A CA 1
ATOM 2736 C C . LEU A 1 345 ? 16.153 9.956 -34.490 1.00 92.44 345 LEU A C 1
ATOM 2738 O O . LEU A 1 345 ? 16.995 10.079 -33.603 1.00 92.44 345 LEU A O 1
ATOM 2742 N N . ILE A 1 346 ? 14.859 10.209 -34.280 1.00 90.44 346 ILE A N 1
ATOM 2743 C CA . ILE A 1 346 ? 14.326 10.604 -32.972 1.00 90.44 346 ILE A CA 1
ATOM 2744 C C . ILE A 1 346 ? 14.432 9.453 -31.966 1.00 90.44 346 ILE A C 1
ATOM 2746 O O . ILE A 1 346 ? 14.834 9.677 -30.827 1.00 90.44 346 ILE A O 1
ATOM 2750 N N . LEU A 1 347 ? 14.100 8.226 -32.370 1.00 90.00 347 LEU A N 1
ATOM 2751 C CA . LEU A 1 347 ? 14.205 7.049 -31.508 1.00 90.00 347 LEU A CA 1
ATOM 2752 C C . LEU A 1 347 ? 15.658 6.766 -31.110 1.00 90.00 347 LEU A C 1
ATOM 2754 O O . LEU A 1 347 ? 15.944 6.611 -29.926 1.00 90.00 347 LEU A O 1
ATOM 2758 N N . ASP A 1 348 ? 16.575 6.781 -32.074 1.00 90.81 348 ASP A N 1
ATOM 2759 C CA . ASP A 1 348 ? 17.988 6.457 -31.859 1.00 90.81 348 ASP A CA 1
ATOM 2760 C C . ASP A 1 348 ? 18.665 7.418 -30.876 1.00 90.81 348 ASP A C 1
ATOM 2762 O O . ASP A 1 348 ? 19.551 7.016 -30.125 1.00 90.81 348 ASP A O 1
ATOM 2766 N N . ASN A 1 349 ? 18.246 8.685 -30.867 1.00 85.81 349 ASN A N 1
ATOM 2767 C CA . ASN A 1 349 ? 18.870 9.710 -30.035 1.00 85.81 349 ASN A CA 1
ATOM 2768 C C . ASN A 1 349 ? 18.098 9.987 -28.737 1.00 85.81 349 ASN A C 1
ATOM 2770 O O . ASN A 1 349 ? 18.706 10.430 -27.762 1.00 85.81 349 ASN A O 1
ATOM 2774 N N . TYR A 1 350 ? 16.780 9.742 -28.700 1.00 87.19 350 TYR A N 1
ATOM 2775 C CA . TYR A 1 350 ? 15.913 10.267 -27.635 1.00 87.19 350 TYR A CA 1
ATOM 2776 C C . TYR A 1 350 ? 14.904 9.272 -27.055 1.00 87.19 350 TYR A C 1
ATOM 2778 O O . TYR A 1 350 ? 14.141 9.668 -26.175 1.00 87.19 350 TYR A O 1
ATOM 2786 N N . ALA A 1 351 ? 14.882 8.001 -27.479 1.00 84.12 351 ALA A N 1
ATOM 2787 C CA . ALA A 1 351 ? 13.891 7.026 -26.999 1.00 84.12 351 ALA A CA 1
ATOM 2788 C C . ALA A 1 351 ? 13.815 6.935 -25.465 1.00 84.12 351 ALA A C 1
ATOM 2790 O O . ALA A 1 351 ? 12.723 6.887 -24.913 1.00 84.12 351 ALA A O 1
ATOM 2791 N N . GLU A 1 352 ? 14.946 6.996 -24.758 1.00 80.44 352 GLU A N 1
ATOM 2792 C CA . GLU A 1 352 ? 14.984 6.921 -23.286 1.00 80.44 352 GLU A CA 1
ATOM 2793 C C . GLU A 1 352 ? 14.270 8.087 -22.576 1.00 80.44 352 GLU A C 1
ATOM 2795 O O . GLU A 1 352 ? 13.952 7.989 -21.392 1.00 80.44 352 GLU A O 1
ATOM 2800 N N . ARG A 1 353 ? 14.017 9.191 -23.289 1.00 80.06 353 ARG A N 1
ATOM 2801 C CA . ARG A 1 353 ? 13.405 10.428 -22.776 1.00 80.06 353 ARG A CA 1
ATOM 2802 C C . ARG A 1 353 ? 12.019 10.692 -23.358 1.00 80.06 353 ARG A C 1
ATOM 2804 O O . ARG A 1 353 ? 11.455 11.772 -23.170 1.00 80.06 353 ARG A O 1
ATOM 2811 N N . LEU A 1 354 ? 11.485 9.723 -24.097 1.00 78.69 354 LEU A N 1
ATOM 2812 C CA . LEU A 1 354 ? 10.156 9.782 -24.675 1.00 78.69 354 LEU A CA 1
ATOM 2813 C C . LEU A 1 354 ? 9.197 8.882 -23.893 1.00 78.69 354 LEU A C 1
ATOM 2815 O O . LEU A 1 354 ? 9.565 7.778 -23.484 1.00 78.69 354 LEU A O 1
ATOM 2819 N N . PRO A 1 355 ? 7.931 9.296 -23.731 1.00 77.19 355 PRO A N 1
ATOM 2820 C CA . PRO A 1 355 ? 6.902 8.405 -23.225 1.00 77.19 355 PRO A CA 1
ATOM 2821 C C . PRO A 1 355 ? 6.786 7.162 -24.115 1.00 77.19 355 PRO A C 1
ATOM 2823 O O . PRO A 1 355 ? 6.827 7.2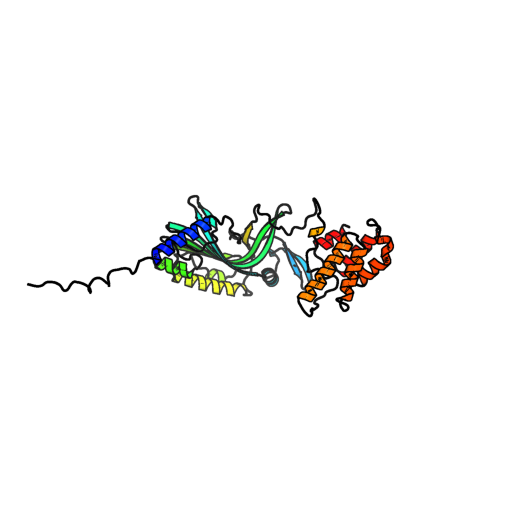59 -25.344 1.00 77.19 355 PRO A O 1
ATOM 2826 N N . SER A 1 356 ? 6.565 5.988 -23.520 1.00 74.25 356 SER A N 1
ATOM 2827 C CA . SER A 1 356 ? 6.483 4.722 -24.269 1.00 74.25 356 SER A CA 1
ATOM 2828 C C . SER A 1 356 ? 5.394 4.723 -25.352 1.00 74.25 356 SER A C 1
ATOM 2830 O O . SER A 1 356 ? 5.528 4.040 -26.363 1.00 74.25 356 SER A O 1
ATOM 2832 N N . SER A 1 357 ? 4.334 5.521 -25.177 1.00 71.44 357 SER A N 1
ATOM 2833 C CA . SER A 1 357 ? 3.286 5.738 -26.183 1.00 71.44 357 SER A CA 1
ATOM 2834 C C . SER A 1 357 ? 3.802 6.445 -27.441 1.00 71.44 357 SER A C 1
ATOM 2836 O O . SER A 1 357 ? 3.377 6.119 -28.548 1.00 71.44 357 SER A O 1
ATOM 2838 N N . VAL A 1 358 ? 4.721 7.398 -27.282 1.00 77.88 358 VAL A N 1
ATOM 2839 C CA . VAL A 1 358 ? 5.360 8.114 -28.389 1.00 77.88 358 VAL A CA 1
ATOM 2840 C C . VAL A 1 358 ? 6.346 7.189 -29.095 1.00 77.88 358 VAL A C 1
ATOM 2842 O O . VAL A 1 358 ? 6.297 7.102 -30.319 1.00 77.88 358 VAL A O 1
ATOM 2845 N N . ILE A 1 359 ? 7.165 6.445 -28.341 1.00 81.31 359 ILE A N 1
ATOM 2846 C CA . ILE A 1 359 ? 8.107 5.455 -28.891 1.00 81.31 359 ILE A CA 1
ATOM 2847 C C . ILE A 1 359 ? 7.363 4.471 -29.797 1.00 81.31 359 ILE A C 1
ATOM 2849 O O . ILE A 1 359 ? 7.652 4.377 -30.986 1.00 81.31 359 ILE A O 1
ATOM 2853 N N . GLN A 1 360 ? 6.315 3.837 -29.264 1.00 79.25 360 GLN A N 1
ATOM 2854 C CA . GLN A 1 360 ? 5.504 2.879 -30.007 1.00 79.25 360 GLN A CA 1
ATOM 2855 C C . GLN A 1 360 ? 4.866 3.503 -31.260 1.00 79.25 360 GLN A C 1
ATOM 2857 O O . GLN A 1 360 ? 4.680 2.825 -32.269 1.00 79.25 360 GLN A O 1
ATOM 2862 N N . LYS A 1 361 ? 4.506 4.791 -31.232 1.00 78.62 361 LYS A N 1
ATOM 2863 C CA . LYS A 1 361 ? 3.937 5.469 -32.402 1.00 78.62 361 LYS A CA 1
ATOM 2864 C C . LYS A 1 361 ? 4.986 5.724 -33.481 1.00 78.62 361 LYS A C 1
ATOM 2866 O O . LYS A 1 361 ? 4.689 5.506 -34.651 1.00 78.62 361 LYS A O 1
ATOM 2871 N N . LEU A 1 362 ? 6.183 6.160 -33.098 1.00 83.25 362 LEU A N 1
ATOM 2872 C CA . LEU A 1 362 ? 7.298 6.381 -34.021 1.00 83.25 362 LEU A CA 1
ATOM 2873 C C . LEU A 1 362 ? 7.784 5.064 -34.649 1.00 83.25 362 LEU A C 1
ATOM 2875 O O . LEU A 1 362 ? 8.099 5.052 -35.831 1.00 83.25 362 LEU A O 1
ATOM 2879 N N . GLU A 1 363 ? 7.772 3.956 -33.900 1.00 84.44 363 GLU A N 1
ATOM 2880 C CA . GLU A 1 363 ? 8.123 2.617 -34.407 1.00 84.44 363 GLU A CA 1
ATOM 2881 C C . GLU A 1 363 ? 7.103 2.066 -35.419 1.00 84.44 363 GLU A C 1
ATOM 2883 O O . GLU A 1 363 ? 7.468 1.332 -36.340 1.00 84.44 363 GLU A O 1
ATOM 2888 N N . ASN A 1 364 ? 5.823 2.413 -35.247 1.00 78.50 364 ASN A N 1
ATOM 2889 C CA . ASN A 1 364 ? 4.717 1.920 -36.073 1.00 78.50 364 ASN A CA 1
ATOM 2890 C C . ASN A 1 364 ? 4.351 2.837 -37.259 1.00 78.50 364 ASN A C 1
ATOM 2892 O O . ASN A 1 364 ? 3.484 2.461 -38.051 1.00 78.50 364 ASN A O 1
ATOM 2896 N N . SER A 1 365 ? 4.960 4.025 -37.365 1.00 74.81 365 SER A N 1
ATOM 2897 C CA . SER A 1 365 ? 4.709 5.016 -38.431 1.00 74.81 365 SER A CA 1
ATOM 2898 C C . SER A 1 365 ? 5.742 4.933 -39.552 1.00 74.81 365 SER A C 1
ATOM 2900 O O . SER A 1 365 ? 5.377 5.315 -40.690 1.00 74.81 365 SER A O 1
#

Radius of gyration: 31.39 Å; chains: 1; bounding box: 78×67×106 Å

Foldseek 3Di:
DDDDDDDDDPPPPPDDPPPPVVVVVVVVLVVVVVVQVVCPDPQDWAFDDWDFDFAWDWFQDPVRDTDTGTLVPDDLVRQLVQLQDWDKDKWKWWQDPVRDTDTTPDQKDDAQTKIWIKIWTWSFHKAFDADPLDGQWIFTKGWTKIKIWTKTFRHTGQRNSDLQSVQVCVVVVRMKTKMAMDGHFKDDPVLVVLGDDIDIRHPVVSVSVVVSRVVVVVVSPDPRIGGGIIGTTIRGDPPDPPPPPDDDDDDDDPLPPLLPPLQQCLQDDVDDDPDPVLSSVLSVLNSQLLSCLLVLNLVSNLVSQVVNCVSPVVRDPCQLNVLSVVCVVQSVPVPRCSSLVSLVSSCVRGVVRDDVSSNVSSVVD

pLDDT: mean 77.36, std 19.57, range [26.38, 96.31]

Sequence (365 aa):
MKVSNYLLLICLLFTACKISDLGKNKETNERILEEAKTYKNFRGYEPVDPVEFEDKILIANDQNSIILKDMKLLNREEILGFLNNETVLVSIGQLNRDGAISYLPITLSQKNTSYKITMDYMKYATLAQVSNNQFIGSKRVGVGLRLISLITTAETGINIGDLYAIGLAAKEGKLSGTMIIEVIGIKSKEVTTLIPLPSEINQTTIQNAMQALATIKSKIYDEETRLYPQVMAIKKYKNEEIQIVKTNGDTVFNIENAIEDHSIQLQFGNIKFSSEEKQEEASLLLVEALRSIINKNIETSIKSLQEYEQAFPLYSVDIVLDKLEESRTDLQDKNSPEWKKVYQLILDNYAERLPSSVIQKLENS